Protein AF-A0A1V5G303-F1 (afdb_monomer_lite)

Radius of gyration: 28.29 Å; chains: 1; bounding box: 79×72×80 Å

pLDDT: mean 73.2, std 27.39, range [25.58, 98.69]

Sequence (322 aa):
MADENSRRYANTSRNIGFAMAATAIFTADRFIAPIGHRATKHIGTKTRKHRIGRPTTTQSIAKTLCGTGDEESLCCACPLGGTTECRNQCVVGTAHSFVGWPETPVLVLTPNEIVGHGAALNEADVLGVEVDPSNRVACVTFRVLALSEVGTEPSDTRVQFRFHSVGRVVASLREGHWDDAIVPIVPIALEALLPTAQSFGGLPIYGWEFVDCHERDLSRLSDRLSLDWHPGNDGRSHSISLFQDGGNRILDLYLWFGALETRDPYHRPVPIASFIAAGKRWWDAFCVGDERTKGYGMAPLRSPAVLNQQVRLAMLAADPRR

Foldseek 3Di:
DLVVVVVVCVVVVVVVVVVVVPPPDDDDDDDDDDDDDDDDDDDDDDDDDDDDDDDDDDDDDDDDDPDDDDDPDPDDDDPDDDDDDDDDPPPPPDDPDPPDDPPDPFDDDDPCLQQLVLLWQAQKFFQFWAADPVQRKIKTKIQTQFDDPDDADDPGRIKIKIFGAWFKKWKFKFFAFPPDPDTDTAADDNRCRGVVSCVLVRGGWHGRGFKPPCPVPVVVCVVRTNDIDGPDDPAASMKGWTWGGSRRMIMTMMIGGRGMWMADPVRHTDPSVNSSVGSVVSVVCQLQVNPSNPDPSDHNPDHPVVVVVVVVVVVVVPPPPD

Secondary structure (DSSP, 8-state):
-HHHHHHHHHHHHHHHHHHHHHSS-------------------PPPP-----PPPPP----------------------S---S---S-------------------PPPHHHHHHHHHHHTTEEEEEEEEETTTTEEEEEEE-----SSSSPPS--EEEEEEES--EEEEEEEES-TT-SS--B----GGGHHHHHHTTTSPEE--S--BS-THHHHHHHTT--SEEE-S-S---SEEEEEEEE-SSEEEEEEEEESEEEEE-TTS-EE-HHHHHHHHHHHHHHHHTT-GGGTTSS---SS-HHHHHHHHHHHHHHS-TT-

Structure (mmCIF, N/CA/C/O backbone):
data_AF-A0A1V5G303-F1
#
_entry.id   AF-A0A1V5G303-F1
#
loop_
_atom_site.group_PDB
_atom_site.id
_atom_site.type_symbol
_atom_site.label_atom_id
_atom_site.label_alt_id
_atom_site.label_comp_id
_atom_site.label_asym_id
_atom_site.label_entity_id
_atom_site.label_seq_id
_atom_site.pdbx_PDB_ins_code
_atom_site.Cartn_x
_atom_site.Cartn_y
_atom_site.Cartn_z
_atom_site.occupancy
_atom_site.B_iso_or_equiv
_atom_site.auth_seq_id
_atom_site.auth_comp_id
_atom_site.auth_asym_id
_atom_site.auth_atom_id
_atom_site.pdbx_PDB_model_num
ATOM 1 N N . MET A 1 1 ? 8.228 -17.690 18.321 1.00 39.50 1 MET A N 1
ATOM 2 C CA . MET A 1 1 ? 7.638 -16.649 17.450 1.00 39.50 1 MET A CA 1
ATOM 3 C C . MET A 1 1 ? 7.407 -15.315 18.169 1.00 39.50 1 MET A C 1
ATOM 5 O O . MET A 1 1 ? 7.779 -14.306 17.597 1.00 39.50 1 MET A O 1
ATOM 9 N N . ALA A 1 2 ? 6.898 -15.258 19.412 1.00 33.78 2 ALA A N 1
ATOM 10 C CA . ALA A 1 2 ? 6.684 -13.978 20.124 1.00 33.78 2 ALA A CA 1
ATOM 11 C C . ALA A 1 2 ? 7.969 -13.191 20.509 1.00 33.78 2 ALA A C 1
ATOM 13 O O . ALA A 1 2 ? 7.945 -11.961 20.553 1.00 33.78 2 ALA A O 1
ATOM 14 N N . ASP A 1 3 ? 9.096 -13.873 20.758 1.00 39.22 3 ASP A N 1
ATOM 15 C CA . ASP A 1 3 ? 10.377 -13.228 21.130 1.00 39.22 3 ASP A CA 1
ATOM 16 C C . ASP A 1 3 ? 11.046 -12.502 19.941 1.00 39.22 3 ASP A C 1
ATOM 18 O O . ASP A 1 3 ? 11.699 -11.474 20.107 1.00 39.22 3 ASP A O 1
ATOM 22 N N . GLU A 1 4 ? 10.824 -12.973 18.711 1.00 39.31 4 GLU A N 1
ATOM 23 C CA . GLU A 1 4 ? 11.463 -12.400 17.519 1.00 39.31 4 GLU A CA 1
ATOM 24 C C . GLU A 1 4 ? 10.790 -11.095 17.072 1.00 39.31 4 GLU A C 1
ATOM 26 O O . GLU A 1 4 ? 11.477 -10.100 16.842 1.00 39.31 4 GLU A O 1
ATOM 31 N N . ASN A 1 5 ? 9.452 -11.041 17.092 1.00 39.84 5 ASN A N 1
ATOM 32 C CA . ASN A 1 5 ? 8.714 -9.793 16.870 1.00 39.84 5 ASN A CA 1
ATOM 33 C C . ASN A 1 5 ? 9.038 -8.751 17.953 1.00 39.84 5 ASN A C 1
ATOM 35 O O . ASN A 1 5 ? 9.265 -7.587 17.635 1.00 39.84 5 ASN A O 1
ATOM 39 N N . SER A 1 6 ? 9.169 -9.162 19.220 1.00 36.78 6 SER A N 1
ATOM 40 C CA . SER A 1 6 ? 9.509 -8.245 20.322 1.00 36.78 6 SER A CA 1
ATOM 41 C C . SER A 1 6 ? 10.897 -7.604 20.162 1.00 36.78 6 SER A C 1
ATOM 43 O O . SER A 1 6 ? 11.070 -6.418 20.453 1.00 36.78 6 SER A O 1
ATOM 45 N N . ARG A 1 7 ? 11.889 -8.347 19.646 1.00 41.38 7 ARG A N 1
ATOM 46 C CA . ARG A 1 7 ? 13.219 -7.796 19.321 1.00 41.38 7 ARG A CA 1
ATOM 47 C C . ARG A 1 7 ? 13.194 -6.874 18.100 1.00 41.38 7 ARG A C 1
ATOM 49 O O . ARG A 1 7 ? 13.903 -5.866 18.116 1.00 41.38 7 ARG A O 1
ATOM 56 N N . ARG A 1 8 ? 12.358 -7.162 17.093 1.00 48.31 8 ARG A N 1
ATOM 57 C CA . ARG A 1 8 ? 12.145 -6.279 15.928 1.00 48.31 8 ARG A CA 1
ATOM 58 C C . ARG A 1 8 ? 11.593 -4.910 16.355 1.00 48.31 8 ARG A C 1
ATOM 60 O O . ARG A 1 8 ? 12.155 -3.886 15.972 1.00 48.31 8 ARG A O 1
ATOM 67 N N . TYR A 1 9 ? 10.608 -4.868 17.257 1.00 43.31 9 TYR A N 1
ATOM 68 C CA . TYR A 1 9 ? 10.056 -3.601 17.764 1.00 43.31 9 TYR A CA 1
ATOM 69 C C . TYR A 1 9 ? 11.056 -2.772 18.583 1.00 43.31 9 TYR A C 1
ATOM 71 O O . TYR A 1 9 ? 11.038 -1.541 18.510 1.00 43.31 9 TYR A O 1
ATOM 79 N N . ALA A 1 10 ? 11.962 -3.401 19.338 1.00 35.78 10 ALA A N 1
ATOM 80 C CA . ALA A 1 10 ? 12.912 -2.683 20.192 1.00 35.78 10 ALA A CA 1
ATOM 81 C C . ALA A 1 10 ? 13.943 -1.841 19.406 1.00 35.78 10 ALA A C 1
ATOM 83 O O . ALA A 1 10 ? 14.372 -0.792 19.898 1.00 35.78 10 ALA A O 1
ATOM 84 N N . ASN A 1 11 ? 14.314 -2.258 18.189 1.00 35.28 11 ASN A N 1
ATOM 85 C CA . ASN A 1 11 ? 15.255 -1.516 17.342 1.00 35.28 11 ASN A CA 1
ATOM 86 C C . ASN A 1 11 ? 14.571 -0.420 16.507 1.00 35.28 11 ASN A C 1
ATOM 88 O O . ASN A 1 11 ? 15.112 0.682 16.410 1.00 35.28 11 ASN A O 1
ATOM 92 N N . THR A 1 12 ? 13.356 -0.646 16.000 1.00 37.72 12 THR A N 1
ATOM 93 C CA . THR A 1 12 ? 12.598 0.371 15.241 1.00 37.72 12 THR A CA 1
ATOM 94 C C . THR A 1 12 ? 12.075 1.496 16.148 1.00 37.72 12 THR A C 1
ATOM 96 O O . THR A 1 12 ? 12.143 2.676 15.794 1.00 37.72 12 THR A O 1
ATOM 99 N N . SER A 1 13 ? 11.667 1.174 17.383 1.00 33.31 13 SER A N 1
ATOM 100 C CA . SER A 1 13 ? 11.168 2.156 18.365 1.00 33.31 13 SER A CA 1
ATOM 101 C C . SER A 1 13 ? 12.210 3.204 18.778 1.00 33.31 13 SER A C 1
ATOM 103 O O . SER A 1 13 ? 11.848 4.332 19.118 1.00 33.31 13 SER A O 1
ATOM 105 N N . ARG A 1 14 ? 13.510 2.871 18.728 1.00 33.62 14 ARG A N 1
ATOM 106 C CA . ARG A 1 14 ? 14.592 3.833 19.007 1.00 33.62 14 ARG A CA 1
ATOM 107 C C . ARG A 1 14 ? 14.710 4.918 17.934 1.00 33.62 14 ARG A C 1
ATOM 109 O O . ARG A 1 14 ? 15.068 6.040 18.277 1.00 33.62 14 ARG A O 1
ATOM 116 N N . ASN A 1 15 ? 14.350 4.617 16.686 1.00 34.06 15 ASN A N 1
ATOM 117 C CA . ASN A 1 15 ? 14.357 5.590 15.590 1.00 34.06 15 ASN A CA 1
ATOM 118 C C . ASN A 1 15 ? 13.045 6.402 15.520 1.00 34.06 15 ASN A C 1
ATOM 120 O O . ASN A 1 15 ? 13.073 7.579 15.173 1.00 34.06 15 ASN A O 1
ATOM 124 N N . ILE A 1 16 ? 11.909 5.825 15.936 1.00 40.38 16 ILE A N 1
ATOM 125 C CA . ILE A 1 16 ? 10.593 6.501 15.952 1.00 40.38 16 ILE A CA 1
ATOM 126 C C . ILE A 1 16 ? 10.453 7.489 17.125 1.00 40.38 16 ILE A C 1
ATOM 128 O O . ILE A 1 16 ? 9.815 8.533 16.982 1.00 40.38 16 ILE A O 1
ATOM 132 N N . GLY A 1 17 ? 11.097 7.223 18.268 1.00 31.53 17 GLY A N 1
ATOM 133 C CA . GLY A 1 17 ? 11.079 8.129 19.427 1.00 31.53 17 GLY A CA 1
ATOM 134 C C . GLY A 1 17 ? 11.615 9.542 19.142 1.00 31.53 17 GLY A C 1
ATOM 135 O O . GLY A 1 17 ? 11.262 10.475 19.858 1.00 31.53 17 GLY A O 1
ATOM 136 N N . PHE A 1 18 ? 12.413 9.714 18.083 1.00 32.25 18 PHE A N 1
ATOM 137 C CA . PHE A 1 18 ? 12.906 11.017 17.625 1.00 32.25 18 PHE A CA 1
ATOM 138 C C . PHE A 1 18 ? 11.928 11.744 16.685 1.00 32.25 18 PHE A C 1
ATOM 140 O O . PHE A 1 18 ? 11.880 12.971 16.692 1.00 32.25 18 PHE A O 1
ATOM 147 N N . ALA A 1 19 ? 11.115 11.014 15.914 1.00 31.02 19 ALA A N 1
ATOM 148 C CA . ALA A 1 19 ? 10.178 11.603 14.954 1.00 31.02 19 ALA A CA 1
ATOM 149 C C . ALA A 1 19 ? 8.952 12.232 15.642 1.00 31.02 19 ALA A C 1
ATOM 151 O O . ALA A 1 19 ? 8.532 13.321 15.265 1.00 31.02 19 ALA A O 1
ATOM 152 N N . MET A 1 20 ? 8.440 11.620 16.718 1.00 32.06 20 MET A N 1
ATOM 153 C CA . MET A 1 20 ? 7.297 12.159 17.479 1.00 32.06 20 MET A CA 1
ATOM 154 C C . MET A 1 20 ? 7.610 13.448 18.262 1.00 32.06 20 MET A C 1
ATOM 156 O O . MET A 1 20 ? 6.692 14.178 18.621 1.00 32.06 20 MET A O 1
ATOM 160 N N . ALA A 1 21 ? 8.886 13.756 18.520 1.00 29.91 21 ALA A N 1
ATOM 161 C CA . ALA A 1 21 ? 9.286 14.986 19.210 1.00 29.91 21 ALA A CA 1
ATOM 162 C C . ALA A 1 21 ? 9.575 16.162 18.256 1.00 29.91 21 ALA A C 1
ATOM 164 O O . ALA A 1 21 ? 9.617 17.303 18.705 1.00 29.91 21 ALA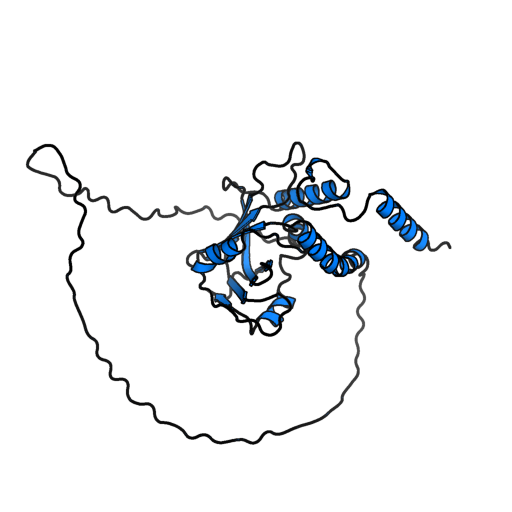 A O 1
ATOM 165 N N . ALA A 1 22 ? 9.763 15.908 16.956 1.00 28.09 22 ALA A N 1
ATOM 166 C CA . ALA A 1 22 ? 10.205 16.921 15.993 1.00 28.09 22 ALA A CA 1
ATOM 167 C C . ALA A 1 22 ? 9.064 17.576 15.186 1.00 28.09 22 ALA A C 1
ATOM 169 O O . ALA A 1 22 ? 9.298 18.561 14.492 1.00 28.09 22 ALA A O 1
ATOM 170 N N . THR A 1 23 ? 7.825 17.079 15.275 1.00 29.22 23 THR A N 1
ATOM 171 C CA . THR A 1 23 ? 6.673 17.632 14.524 1.00 29.22 23 THR A CA 1
ATOM 172 C C . THR A 1 23 ? 5.992 18.820 15.223 1.00 29.22 23 THR A C 1
ATOM 174 O O . THR A 1 23 ? 5.058 19.410 14.685 1.00 29.22 23 THR A O 1
ATOM 177 N N . ALA A 1 24 ? 6.475 19.237 16.394 1.00 29.17 24 ALA A N 1
ATOM 178 C CA . ALA A 1 24 ? 6.117 20.512 17.003 1.00 29.17 24 ALA A CA 1
ATOM 179 C C . ALA A 1 24 ? 7.354 21.419 16.982 1.00 29.17 24 ALA A C 1
ATOM 181 O O . ALA A 1 24 ? 8.363 21.066 17.577 1.00 29.17 24 ALA A O 1
ATOM 182 N N . ILE A 1 25 ? 7.235 22.594 16.352 1.00 34.81 25 ILE A N 1
ATOM 183 C CA . ILE A 1 25 ? 8.253 23.651 16.156 1.00 34.81 25 ILE A CA 1
ATOM 184 C C . ILE A 1 25 ? 8.958 23.585 14.787 1.00 34.81 25 ILE A C 1
ATOM 186 O O . ILE A 1 25 ? 10.059 23.070 14.659 1.00 34.81 25 ILE A O 1
ATOM 190 N N . PHE A 1 26 ? 8.358 24.230 13.780 1.00 25.58 26 PHE A N 1
ATOM 191 C CA . PHE A 1 26 ? 9.098 25.002 12.773 1.00 25.58 26 PHE A CA 1
ATOM 192 C C . PHE A 1 26 ? 8.223 26.171 12.293 1.00 25.58 26 PHE A C 1
ATOM 194 O O . PHE A 1 26 ? 7.416 26.047 11.375 1.00 25.58 26 PHE A O 1
ATOM 201 N N . THR A 1 27 ? 8.367 27.321 12.951 1.00 29.09 27 THR A N 1
ATOM 202 C CA . THR A 1 27 ? 8.040 28.630 12.370 1.00 29.09 27 THR A CA 1
ATOM 203 C C . THR A 1 27 ? 9.261 29.160 11.627 1.00 29.09 27 THR A C 1
ATOM 205 O O . THR A 1 27 ? 10.397 28.940 12.041 1.00 29.09 27 THR A O 1
ATOM 208 N N . ALA A 1 28 ? 8.989 29.820 10.506 1.00 30.64 28 ALA A N 1
ATOM 209 C CA . ALA A 1 28 ? 9.933 30.372 9.548 1.00 30.64 28 ALA A CA 1
ATOM 210 C C . ALA A 1 28 ? 11.073 31.199 10.169 1.00 30.64 28 ALA A C 1
ATOM 212 O O . ALA A 1 28 ? 10.824 32.024 11.038 1.00 30.64 28 ALA A O 1
ATOM 213 N N . ASP A 1 29 ? 12.286 31.056 9.625 1.00 27.59 29 ASP A N 1
ATOM 214 C CA . ASP A 1 29 ? 12.936 32.196 8.974 1.00 27.59 29 ASP A CA 1
ATOM 215 C C . ASP A 1 29 ? 14.095 31.785 8.056 1.00 27.59 29 ASP A C 1
ATOM 217 O O . ASP A 1 29 ? 14.882 30.880 8.336 1.00 27.59 29 ASP A O 1
ATOM 221 N N . ARG A 1 30 ? 14.164 32.472 6.913 1.00 30.67 30 ARG A N 1
ATOM 222 C CA . ARG A 1 30 ? 15.246 32.400 5.926 1.00 30.67 30 ARG A CA 1
ATOM 223 C C . ARG A 1 30 ? 16.388 33.311 6.368 1.00 30.67 30 ARG A C 1
ATOM 225 O O . ARG A 1 30 ? 16.145 34.485 6.612 1.00 30.67 30 ARG A O 1
ATOM 232 N N . PHE A 1 31 ? 17.631 32.841 6.275 1.00 25.89 31 PHE A N 1
ATOM 233 C CA . PHE A 1 31 ? 18.774 33.722 6.023 1.00 25.89 31 PHE A CA 1
ATOM 234 C C . PHE A 1 31 ? 19.772 33.085 5.049 1.00 25.89 31 PHE A C 1
ATOM 236 O O . PHE A 1 31 ? 20.049 31.888 5.084 1.00 25.89 31 PHE A O 1
ATOM 243 N N . ILE A 1 32 ? 20.245 33.931 4.137 1.00 30.00 32 ILE A N 1
ATOM 244 C CA . ILE A 1 32 ? 21.182 33.683 3.036 1.00 30.00 32 ILE A CA 1
ATOM 245 C C . ILE A 1 32 ? 22.628 33.886 3.532 1.00 30.00 32 ILE A C 1
ATOM 247 O O . ILE A 1 32 ? 22.846 34.660 4.462 1.00 30.00 32 ILE A O 1
ATOM 251 N N . ALA A 1 33 ? 23.574 33.291 2.787 1.00 27.86 33 ALA A N 1
ATOM 252 C CA . ALA A 1 33 ? 24.950 33.739 2.479 1.00 27.86 33 ALA A CA 1
ATOM 253 C C . ALA A 1 33 ? 26.150 32.901 3.016 1.00 27.86 33 ALA A C 1
ATOM 255 O O . ALA A 1 33 ? 26.022 32.195 4.011 1.00 27.86 33 ALA A O 1
ATOM 256 N N . PRO A 1 34 ? 27.303 32.908 2.293 1.00 39.31 34 PRO A N 1
ATOM 257 C CA . PRO A 1 34 ? 28.002 31.680 1.877 1.00 39.31 34 PRO A CA 1
ATOM 258 C C . PRO A 1 34 ? 29.517 31.662 2.165 1.00 39.31 34 PRO A C 1
ATOM 260 O O . PRO A 1 34 ? 30.168 32.697 2.120 1.00 39.31 34 PRO A O 1
ATOM 263 N N . ILE A 1 35 ? 30.128 30.485 2.340 1.00 28.69 35 ILE A N 1
ATOM 264 C CA . ILE A 1 35 ? 31.596 30.269 2.323 1.00 28.69 35 ILE A CA 1
ATOM 265 C C . ILE A 1 35 ? 31.816 28.785 1.950 1.00 28.69 35 ILE A C 1
ATOM 267 O O . ILE A 1 35 ? 31.076 27.944 2.437 1.00 28.69 35 ILE A O 1
ATOM 271 N N . GLY A 1 36 ? 32.754 28.313 1.128 1.00 26.44 36 GLY A N 1
ATOM 272 C CA . GLY A 1 36 ? 33.896 28.882 0.421 1.00 26.44 36 GLY A CA 1
ATOM 273 C C . GLY A 1 36 ? 34.731 27.724 -0.169 1.00 26.44 36 GLY A C 1
ATOM 274 O O . GLY A 1 36 ? 34.628 26.576 0.257 1.00 26.44 36 GLY A O 1
ATOM 275 N N . HIS A 1 37 ? 35.533 28.036 -1.184 1.00 28.30 37 HIS A N 1
ATOM 276 C CA . HIS A 1 37 ? 36.401 27.138 -1.955 1.00 28.30 37 HIS A CA 1
ATOM 277 C C . HIS A 1 37 ? 37.423 26.292 -1.161 1.00 28.30 37 HIS A C 1
ATOM 279 O O . HIS A 1 37 ? 38.087 26.806 -0.264 1.00 28.30 37 HIS A O 1
ATOM 285 N N . ARG A 1 38 ? 37.685 25.064 -1.654 1.00 28.78 38 ARG A N 1
ATOM 286 C CA . ARG A 1 38 ? 39.007 24.386 -1.821 1.00 28.78 38 ARG A CA 1
ATOM 287 C C . ARG A 1 38 ? 38.771 23.067 -2.596 1.00 28.78 38 ARG A C 1
ATOM 289 O O . ARG A 1 38 ? 37.968 22.262 -2.156 1.00 28.78 38 ARG A O 1
ATOM 296 N N . ALA A 1 39 ? 39.227 22.857 -3.841 1.00 29.73 39 ALA A N 1
ATOM 297 C CA . ALA A 1 39 ? 40.597 22.533 -4.295 1.00 29.73 39 ALA A CA 1
ATOM 298 C C . ALA A 1 39 ? 41.209 21.386 -3.450 1.00 29.73 39 ALA A C 1
ATOM 300 O O . ALA A 1 39 ? 41.341 21.546 -2.248 1.00 29.73 39 ALA A O 1
ATOM 301 N N . THR A 1 40 ? 41.620 20.202 -3.919 1.00 29.59 40 THR A N 1
ATOM 302 C CA . THR A 1 40 ? 42.217 19.714 -5.176 1.00 29.59 40 THR A CA 1
ATOM 303 C C . THR A 1 40 ? 42.264 18.171 -5.117 1.00 29.59 40 THR A C 1
ATOM 305 O O . THR A 1 40 ? 42.394 17.628 -4.025 1.00 29.59 40 THR A O 1
ATOM 308 N N . LYS A 1 41 ? 42.254 17.468 -6.260 1.00 32.94 41 LYS A N 1
ATOM 309 C CA . LYS A 1 41 ? 43.369 16.621 -6.757 1.00 32.94 41 LYS A CA 1
ATOM 310 C C . LYS A 1 41 ? 42.905 15.664 -7.858 1.00 32.94 41 LYS A C 1
ATOM 312 O O . LYS A 1 41 ? 42.126 14.745 -7.641 1.00 32.94 41 LYS A O 1
ATOM 317 N N . HIS A 1 42 ? 43.485 15.882 -9.033 1.00 31.94 42 HIS A N 1
ATOM 318 C CA . HIS A 1 42 ? 43.535 14.949 -10.146 1.00 31.94 42 HIS A CA 1
ATOM 319 C C . HIS A 1 42 ? 44.354 13.704 -9.790 1.00 31.94 42 HIS A C 1
ATOM 321 O O . HIS A 1 42 ? 45.498 13.823 -9.353 1.00 31.94 42 HIS A O 1
ATOM 327 N N . ILE A 1 43 ? 43.815 12.526 -10.100 1.00 36.38 43 ILE A N 1
ATOM 328 C CA . ILE A 1 43 ? 44.605 11.329 -10.397 1.00 36.38 43 ILE A CA 1
ATOM 329 C C . ILE A 1 43 ? 44.106 10.811 -11.745 1.00 36.38 43 ILE A C 1
ATOM 331 O O . ILE A 1 43 ? 42.978 10.344 -11.871 1.00 36.38 43 ILE A O 1
ATOM 335 N N . GLY A 1 44 ? 44.944 10.976 -12.769 1.00 30.39 44 GLY A N 1
ATOM 336 C CA . GLY A 1 44 ? 44.702 10.470 -14.114 1.00 30.39 44 GLY A CA 1
ATOM 337 C C . GLY A 1 44 ? 45.000 8.977 -14.192 1.00 30.39 44 GLY A C 1
ATOM 338 O O . GLY A 1 44 ? 46.098 8.536 -13.850 1.00 30.39 44 GLY A O 1
ATOM 339 N N . THR A 1 45 ? 44.034 8.201 -14.672 1.00 35.78 45 THR A N 1
ATOM 340 C CA . THR A 1 45 ? 44.211 6.792 -15.017 1.00 35.78 45 THR A CA 1
ATOM 341 C C . THR A 1 45 ? 44.437 6.638 -16.518 1.00 35.78 45 THR A C 1
ATOM 343 O O . THR A 1 45 ? 43.797 7.263 -17.362 1.00 35.78 45 THR A O 1
ATOM 346 N N . LYS A 1 46 ? 45.446 5.823 -16.831 1.00 34.91 46 LYS A N 1
ATOM 347 C CA . LYS A 1 46 ? 45.974 5.553 -18.167 1.00 34.91 46 LYS A CA 1
ATOM 348 C C . LYS A 1 46 ? 44.952 4.822 -19.039 1.00 34.91 46 LYS A C 1
ATOM 350 O O . LYS A 1 46 ? 44.397 3.798 -18.652 1.00 34.91 46 LYS A O 1
ATOM 355 N N . THR A 1 47 ? 44.809 5.313 -20.261 1.00 35.06 47 THR A N 1
ATOM 356 C CA . THR A 1 47 ? 44.103 4.690 -21.378 1.00 35.06 47 THR A CA 1
ATOM 357 C C . THR A 1 47 ? 44.821 3.418 -21.842 1.00 35.06 47 THR A C 1
ATOM 359 O O . THR A 1 47 ? 45.983 3.454 -22.248 1.00 35.06 47 THR A O 1
ATOM 362 N N . ARG A 1 48 ? 44.117 2.279 -21.840 1.00 35.62 48 ARG A N 1
ATOM 363 C CA . ARG A 1 48 ? 44.535 1.061 -22.550 1.00 35.62 48 ARG A CA 1
ATOM 364 C C . ARG A 1 48 ? 43.584 0.831 -23.722 1.00 35.62 48 ARG A C 1
ATOM 366 O O . ARG A 1 48 ? 42.420 0.496 -23.541 1.00 35.62 48 ARG A O 1
ATOM 373 N N . LYS A 1 49 ? 44.106 1.057 -24.929 1.00 40.75 49 LYS A N 1
ATOM 374 C CA . LYS A 1 49 ? 43.472 0.726 -26.208 1.00 40.75 49 LYS A CA 1
ATOM 375 C C . LYS A 1 49 ? 43.293 -0.792 -26.296 1.00 40.75 49 LYS A C 1
ATOM 377 O O . LYS A 1 49 ? 44.293 -1.502 -26.389 1.00 40.75 49 LYS A O 1
ATOM 382 N N . HIS A 1 50 ? 42.052 -1.273 -26.320 1.00 34.53 50 HIS A N 1
ATOM 383 C CA . HIS A 1 50 ? 41.737 -2.601 -26.840 1.00 34.53 50 HIS A CA 1
ATOM 384 C C . HIS A 1 50 ? 41.048 -2.502 -28.199 1.00 34.53 50 HIS A C 1
ATOM 386 O O . HIS A 1 50 ? 40.348 -1.551 -28.532 1.00 34.53 50 HIS A O 1
ATOM 392 N N . ARG A 1 51 ? 41.420 -3.484 -29.007 1.00 35.66 51 ARG A N 1
ATOM 393 C CA . ARG A 1 51 ? 41.360 -3.578 -30.456 1.00 35.66 51 ARG A CA 1
ATOM 394 C C . ARG A 1 51 ? 39.948 -3.952 -30.903 1.00 35.66 51 ARG A C 1
ATOM 396 O O . ARG A 1 51 ? 39.327 -4.831 -30.320 1.00 35.66 51 ARG A O 1
ATOM 403 N N . ILE A 1 52 ? 39.506 -3.294 -31.967 1.00 36.97 52 ILE A N 1
ATOM 404 C CA . ILE A 1 52 ? 38.252 -3.517 -32.686 1.00 36.97 52 ILE A CA 1
ATOM 405 C C . ILE A 1 52 ? 38.236 -4.950 -33.245 1.00 36.97 52 ILE A C 1
ATOM 407 O O . ILE A 1 52 ? 39.062 -5.294 -34.092 1.00 36.97 52 ILE A O 1
ATOM 411 N N . GLY A 1 53 ? 37.308 -5.777 -32.759 1.00 37.53 53 GLY A N 1
ATOM 412 C CA . GLY A 1 53 ? 36.903 -7.034 -33.387 1.00 37.53 53 GLY A CA 1
ATOM 413 C C . GLY A 1 53 ? 35.757 -6.774 -34.366 1.00 37.53 53 GLY A C 1
ATOM 414 O O . GLY A 1 53 ? 34.810 -6.066 -34.037 1.00 37.53 53 GLY A O 1
ATOM 415 N N . ARG A 1 54 ? 35.880 -7.299 -35.588 1.00 39.69 54 ARG A N 1
ATOM 416 C CA . ARG A 1 54 ? 34.867 -7.224 -36.653 1.00 39.69 54 ARG A CA 1
ATOM 417 C C . ARG A 1 54 ? 33.597 -8.005 -36.267 1.00 39.69 54 ARG A C 1
ATOM 419 O O . ARG A 1 54 ? 33.737 -9.066 -35.664 1.00 39.69 54 ARG A O 1
ATOM 426 N N . PRO A 1 55 ? 32.397 -7.556 -36.675 1.00 40.97 55 PRO A N 1
ATOM 427 C CA . PRO A 1 55 ? 31.181 -8.349 -36.555 1.00 40.97 55 PRO A CA 1
ATOM 428 C C . PRO A 1 55 ? 31.126 -9.422 -37.649 1.00 40.97 55 PRO A C 1
ATOM 430 O O . PRO A 1 55 ? 31.354 -9.145 -38.829 1.00 40.97 55 PRO A O 1
ATOM 433 N N . THR A 1 56 ? 30.823 -10.651 -37.245 1.00 41.59 56 THR A N 1
ATOM 434 C CA . THR A 1 56 ? 30.475 -11.757 -38.137 1.00 41.59 56 THR A CA 1
ATOM 435 C C . THR A 1 56 ? 29.028 -11.589 -38.593 1.00 41.59 56 THR A C 1
ATOM 437 O O . THR A 1 56 ? 28.132 -11.337 -37.794 1.00 41.59 56 THR A O 1
ATOM 440 N N . THR A 1 57 ? 28.827 -11.714 -39.898 1.00 37.38 57 THR A N 1
ATOM 441 C CA . THR A 1 57 ? 27.566 -11.625 -40.633 1.00 37.38 57 THR A CA 1
ATOM 442 C C . THR A 1 57 ? 26.491 -12.576 -40.094 1.00 37.38 57 THR A C 1
ATOM 444 O O . THR A 1 57 ? 26.649 -13.793 -40.159 1.00 37.38 57 THR A O 1
ATOM 447 N N . THR A 1 58 ? 25.363 -12.026 -39.640 1.00 32.53 58 THR A N 1
ATOM 448 C CA . THR A 1 58 ? 24.117 -12.766 -39.389 1.00 32.53 58 THR A CA 1
ATOM 449 C C . THR A 1 58 ? 23.412 -13.010 -40.723 1.00 32.53 58 THR A C 1
ATOM 451 O O . THR A 1 58 ? 22.878 -12.077 -41.321 1.00 32.53 58 THR A O 1
ATOM 454 N N . GLN A 1 59 ? 23.406 -14.252 -41.214 1.00 35.72 59 GLN A N 1
ATOM 455 C CA . GLN A 1 59 ? 22.480 -14.661 -42.271 1.00 35.72 59 GLN A CA 1
ATOM 456 C C . GLN A 1 59 ? 21.128 -15.018 -41.651 1.00 35.72 59 GLN A C 1
ATOM 458 O O . GLN A 1 59 ? 20.992 -15.969 -40.887 1.00 35.72 59 GLN A O 1
ATOM 463 N N . SER A 1 60 ? 20.139 -14.207 -42.014 1.00 34.12 60 SER A N 1
ATOM 464 C CA . SER A 1 60 ? 18.712 -14.486 -41.920 1.00 34.12 60 SER A CA 1
ATOM 465 C C . SER A 1 60 ? 18.374 -15.729 -42.747 1.00 34.12 60 SER A C 1
ATOM 467 O O . SER A 1 60 ? 18.600 -15.751 -43.957 1.00 34.12 60 SER A O 1
ATOM 469 N N . ILE A 1 61 ? 17.812 -16.751 -42.101 1.00 35.97 61 ILE A N 1
ATOM 470 C CA . ILE A 1 61 ? 16.997 -17.765 -42.770 1.00 35.97 61 ILE A CA 1
ATOM 471 C C . ILE A 1 61 ? 15.601 -17.647 -42.172 1.00 35.97 61 ILE A C 1
ATOM 473 O O . ILE A 1 61 ? 15.314 -18.161 -41.092 1.00 35.97 61 ILE A O 1
ATOM 477 N N . ALA A 1 62 ? 14.736 -16.943 -42.898 1.00 35.97 62 ALA A N 1
ATOM 478 C CA . ALA A 1 62 ? 13.299 -17.051 -42.748 1.00 35.97 62 ALA A CA 1
ATOM 479 C C . ALA A 1 62 ? 12.892 -18.485 -43.117 1.00 35.97 62 ALA A C 1
ATOM 481 O O . ALA A 1 62 ? 12.972 -18.886 -44.279 1.00 35.97 62 ALA A O 1
ATOM 482 N N . LYS A 1 63 ? 12.482 -19.271 -42.120 1.00 34.31 63 LYS A N 1
ATOM 483 C CA . LYS A 1 63 ? 11.780 -20.536 -42.331 1.00 34.31 63 LYS A CA 1
ATOM 484 C C . LYS A 1 63 ? 10.310 -20.323 -42.006 1.00 34.31 63 LYS A C 1
ATOM 486 O O . LYS A 1 63 ? 9.887 -20.390 -40.859 1.00 34.31 63 LYS A O 1
ATOM 491 N N . THR A 1 64 ? 9.553 -20.058 -43.063 1.00 36.62 64 THR A N 1
ATOM 492 C CA . THR A 1 64 ? 8.114 -20.279 -43.131 1.00 36.62 64 THR A CA 1
ATOM 493 C C . THR A 1 64 ? 7.849 -21.757 -42.860 1.00 36.62 64 THR A C 1
ATOM 495 O O . THR A 1 64 ? 8.260 -22.612 -43.643 1.00 36.62 64 THR A O 1
ATOM 498 N N . LEU A 1 65 ? 7.171 -22.060 -41.758 1.00 34.16 65 LEU A N 1
ATOM 499 C CA . LEU A 1 65 ? 6.554 -23.359 -41.517 1.00 34.16 65 LEU A CA 1
ATOM 500 C C . LEU A 1 65 ? 5.075 -23.112 -41.229 1.00 34.16 65 LEU A C 1
ATOM 502 O O . LEU A 1 65 ? 4.687 -22.759 -40.121 1.00 34.16 65 LEU A O 1
ATOM 506 N N . CYS A 1 66 ? 4.265 -23.274 -42.274 1.00 34.31 66 CYS A N 1
ATOM 507 C CA . CYS A 1 66 ? 2.863 -23.632 -42.125 1.00 34.31 66 CYS A CA 1
ATOM 508 C C . CYS A 1 66 ? 2.831 -25.072 -41.606 1.00 34.31 66 CYS A C 1
ATOM 510 O O . CYS A 1 66 ? 3.102 -26.006 -42.358 1.00 34.31 66 CYS A O 1
ATOM 512 N N . GLY A 1 67 ? 2.572 -25.227 -40.312 1.00 30.08 67 GLY A N 1
ATOM 513 C CA . GLY A 1 67 ? 2.240 -26.500 -39.690 1.00 30.08 67 GLY A CA 1
ATOM 514 C C . GLY A 1 67 ? 0.747 -26.524 -39.412 1.00 30.08 67 GLY A C 1
ATOM 515 O O . GLY A 1 67 ? 0.290 -25.929 -38.444 1.00 30.08 67 GLY A O 1
ATOM 516 N N . THR A 1 68 ? -0.002 -27.174 -40.294 1.00 42.94 68 THR A N 1
ATOM 517 C CA . THR A 1 68 ? -1.335 -27.707 -40.012 1.00 42.94 68 THR A CA 1
ATOM 518 C C . THR A 1 68 ? -1.172 -28.876 -39.045 1.00 42.94 68 THR A C 1
ATOM 520 O O . THR A 1 68 ? -0.457 -29.824 -39.372 1.00 42.94 68 THR A O 1
ATOM 523 N N . GLY A 1 69 ? -1.791 -28.801 -37.871 1.00 34.75 69 GLY A N 1
ATOM 524 C CA . GLY A 1 69 ? -1.720 -29.855 -36.864 1.00 34.75 69 GLY A CA 1
ATOM 525 C C . GLY A 1 69 ? -2.765 -29.654 -35.776 1.00 34.75 69 GLY A C 1
ATOM 526 O O . GLY A 1 69 ? -2.473 -29.061 -34.747 1.00 34.75 69 GLY A O 1
ATOM 527 N N . ASP A 1 70 ? -3.977 -30.102 -36.091 1.00 36.12 70 ASP A N 1
ATOM 528 C CA . ASP A 1 70 ? -4.883 -30.870 -35.235 1.00 36.12 70 ASP A CA 1
ATOM 529 C C . ASP A 1 70 ? -5.083 -30.386 -33.788 1.00 36.12 70 ASP A C 1
ATOM 531 O O . ASP A 1 70 ? -4.468 -30.870 -32.839 1.00 36.12 70 ASP A O 1
ATOM 535 N N . GLU A 1 71 ? -6.048 -29.478 -33.620 1.00 37.97 71 GLU A N 1
ATOM 536 C CA . GLU A 1 71 ? -6.766 -29.313 -32.357 1.00 37.97 71 GLU A CA 1
ATOM 537 C C . GLU A 1 71 ? -7.724 -30.502 -32.162 1.00 37.97 71 GLU A C 1
ATOM 539 O O . GLU A 1 71 ? -8.729 -30.638 -32.867 1.00 37.97 71 GLU A O 1
ATOM 544 N N . GLU A 1 72 ? -7.436 -31.359 -31.179 1.00 40.12 72 GLU A N 1
ATOM 545 C CA . GLU A 1 72 ? -8.410 -32.297 -30.615 1.00 40.12 72 GLU A CA 1
ATOM 546 C C . GLU A 1 72 ? -9.520 -31.509 -29.903 1.00 40.12 72 GLU A C 1
ATOM 548 O O . GLU A 1 72 ? -9.450 -31.162 -28.723 1.00 40.12 72 GLU A O 1
ATOM 553 N N . SER A 1 73 ? -10.571 -31.208 -30.662 1.00 40.78 73 SER A N 1
ATOM 554 C CA . SER A 1 73 ? -11.842 -30.708 -30.157 1.00 40.78 73 SER A CA 1
ATOM 555 C C . SER A 1 73 ? -12.581 -31.822 -29.406 1.00 40.78 73 SER A C 1
ATOM 557 O O . SER A 1 73 ? -12.971 -32.841 -29.981 1.00 40.78 73 SER A O 1
ATOM 559 N N . LEU A 1 74 ? -12.806 -31.607 -28.107 1.00 41.59 74 LEU A N 1
ATOM 560 C CA . LEU A 1 74 ? -13.802 -32.317 -27.306 1.00 41.59 74 LEU A CA 1
ATOM 561 C C . LEU A 1 74 ? -15.201 -32.063 -27.892 1.00 41.59 74 LEU A C 1
ATOM 563 O O . LEU A 1 74 ? -15.873 -31.088 -27.560 1.00 41.59 74 LEU A O 1
ATOM 567 N N . CYS A 1 75 ? -15.651 -32.961 -28.767 1.00 35.72 75 CYS A N 1
ATOM 568 C CA . CYS A 1 75 ? -17.031 -32.998 -29.234 1.00 35.72 75 CYS A CA 1
ATOM 569 C C . CYS A 1 75 ? -17.962 -33.446 -28.100 1.00 35.72 75 CYS A C 1
ATOM 571 O O . CYS A 1 75 ? -17.940 -34.599 -27.666 1.00 35.72 75 CYS A O 1
ATOM 573 N N . CYS A 1 76 ? -18.827 -32.533 -27.659 1.00 38.12 76 CYS A N 1
ATOM 574 C CA . CYS A 1 76 ? -20.005 -32.843 -26.860 1.00 38.12 76 CYS A CA 1
ATOM 575 C C . CYS A 1 76 ? -20.871 -33.885 -27.583 1.00 38.12 76 CYS A C 1
ATOM 577 O O . CYS A 1 76 ? -21.333 -33.663 -28.704 1.00 38.12 76 CYS A O 1
ATOM 579 N N . ALA A 1 77 ? -21.122 -35.014 -26.924 1.00 40.28 77 ALA A N 1
ATOM 580 C CA . ALA A 1 77 ? -22.108 -35.987 -27.362 1.00 40.28 77 ALA A CA 1
ATOM 581 C C . ALA A 1 77 ? -23.507 -35.343 -27.363 1.00 40.28 77 ALA A C 1
ATOM 583 O O . ALA A 1 77 ? -24.031 -34.986 -26.311 1.00 40.28 77 ALA A O 1
ATOM 584 N N . CYS A 1 78 ? -24.116 -35.207 -28.542 1.00 39.81 78 CYS A N 1
ATOM 585 C CA . CYS A 1 78 ? -25.547 -34.945 -28.675 1.00 39.81 78 CYS A CA 1
ATOM 586 C C . CYS A 1 78 ? -26.289 -36.287 -28.636 1.00 39.81 78 CYS A C 1
ATOM 588 O O . CYS A 1 78 ? -26.107 -37.093 -29.554 1.00 39.81 78 CYS A O 1
ATOM 590 N N . PRO A 1 79 ? -27.123 -36.572 -27.624 1.00 46.31 79 PRO A N 1
ATOM 591 C CA . PRO A 1 79 ? -28.081 -37.650 -27.739 1.00 46.31 79 PRO A CA 1
ATOM 592 C C . PRO A 1 79 ? -29.280 -37.141 -28.547 1.00 46.31 79 PRO A C 1
ATOM 594 O O . PRO A 1 79 ? -29.714 -36.006 -28.373 1.00 46.31 79 PRO A O 1
ATOM 597 N N . LEU A 1 80 ? -29.856 -38.046 -29.337 1.00 43.75 80 LEU A N 1
ATOM 598 C CA . LEU A 1 80 ? -31.123 -37.947 -30.075 1.00 43.75 80 LEU A CA 1
ATOM 599 C C . LEU A 1 80 ? -30.983 -37.582 -31.559 1.00 43.75 80 LEU A C 1
ATOM 601 O O . LEU A 1 80 ? -30.620 -36.480 -31.957 1.00 43.75 80 LEU A O 1
ATOM 605 N N . GLY A 1 81 ? -31.298 -38.591 -32.376 1.00 49.44 81 GLY A N 1
ATOM 606 C CA . GLY A 1 81 ? -31.330 -38.523 -33.823 1.00 49.44 81 GLY A CA 1
ATOM 607 C C . GLY A 1 81 ? -32.398 -37.561 -34.328 1.00 49.44 81 GLY A C 1
ATOM 608 O O . GLY A 1 81 ? -33.570 -37.651 -33.974 1.00 49.44 81 GLY A O 1
ATOM 609 N N . GLY A 1 82 ? -31.961 -36.677 -35.210 1.00 42.47 82 GLY A N 1
ATOM 610 C CA . GLY A 1 82 ? -32.793 -35.805 -36.016 1.00 42.47 82 GLY A CA 1
ATOM 611 C C . GLY A 1 82 ? -31.904 -35.231 -37.104 1.00 42.47 82 GLY A C 1
ATOM 612 O O . GLY A 1 82 ? -30.979 -34.473 -36.828 1.00 42.47 82 GLY A O 1
ATOM 613 N N . THR A 1 83 ? -32.104 -35.677 -38.337 1.00 54.72 83 THR A N 1
ATOM 614 C CA . THR A 1 83 ? -31.396 -35.140 -39.494 1.00 54.72 83 THR A CA 1
ATOM 615 C C . THR A 1 83 ? -31.903 -33.735 -39.802 1.00 54.72 83 THR A C 1
ATOM 617 O O . THR A 1 83 ? -33.113 -33.513 -39.822 1.00 54.72 83 THR A O 1
ATOM 620 N N . THR A 1 84 ? -30.961 -32.874 -40.196 1.00 51.00 84 THR A N 1
ATOM 621 C CA . THR A 1 84 ? -31.101 -31.532 -40.802 1.00 51.00 84 THR A CA 1
ATOM 622 C C . THR A 1 84 ? -31.190 -30.345 -39.826 1.00 51.00 84 THR A C 1
ATOM 624 O O . THR A 1 84 ? -32.076 -30.278 -38.990 1.00 51.00 84 THR A O 1
ATOM 627 N N . GLU A 1 85 ? -30.253 -29.401 -40.010 1.00 51.03 85 GLU A N 1
ATOM 628 C CA . GLU A 1 85 ? -30.136 -28.061 -39.389 1.00 51.03 85 GLU A CA 1
ATOM 629 C C . GLU A 1 85 ? -29.577 -27.935 -37.955 1.00 51.03 85 GLU A C 1
ATOM 631 O O . GLU A 1 85 ? -30.221 -27.425 -37.050 1.00 51.03 85 GLU A O 1
ATOM 636 N N . CYS A 1 86 ? -28.282 -28.236 -37.792 1.00 40.84 86 CYS A N 1
ATOM 637 C CA . CYS A 1 86 ? -27.433 -27.621 -36.758 1.00 40.84 86 CYS A CA 1
ATOM 638 C C . CYS A 1 86 ? -26.208 -26.966 -37.416 1.00 40.84 86 CYS A C 1
ATOM 640 O O . CYS A 1 86 ? -25.089 -27.472 -37.352 1.00 40.84 86 CYS A O 1
ATOM 642 N N . ARG A 1 87 ? -26.410 -25.839 -38.103 1.00 45.41 87 ARG A N 1
ATOM 643 C CA . ARG A 1 87 ? -25.329 -24.907 -38.455 1.00 45.41 87 ARG A CA 1
ATOM 644 C C . ARG A 1 87 ? -25.677 -23.561 -37.830 1.00 45.41 87 ARG A C 1
ATOM 646 O O . ARG A 1 87 ? -26.723 -23.013 -38.151 1.00 45.41 87 ARG A O 1
ATOM 653 N N . ASN A 1 88 ? -24.778 -23.064 -36.975 1.00 45.62 88 ASN A N 1
ATOM 654 C CA . ASN A 1 88 ? -24.731 -21.717 -36.370 1.00 45.62 88 ASN A CA 1
ATOM 655 C C . ASN A 1 88 ? -25.094 -21.578 -34.880 1.00 45.62 88 ASN A C 1
ATOM 657 O O . ASN A 1 88 ? -25.679 -20.572 -34.493 1.00 45.62 88 ASN A O 1
ATOM 661 N N . GLN A 1 89 ? -24.655 -22.500 -34.018 1.00 41.25 89 GLN A N 1
ATOM 662 C CA . GLN A 1 89 ? -24.485 -22.198 -32.585 1.00 41.25 89 GLN A CA 1
ATOM 663 C C . GLN A 1 89 ? -23.160 -22.758 -32.044 1.00 41.25 89 GLN A C 1
ATOM 665 O O . GLN A 1 89 ? -23.128 -23.562 -31.122 1.00 41.25 89 GLN A O 1
ATOM 670 N N . CYS A 1 90 ? -22.039 -22.308 -32.613 1.00 34.19 90 CYS A N 1
ATOM 671 C CA . CYS A 1 90 ? -20.784 -22.250 -31.863 1.00 34.19 90 CYS A CA 1
ATOM 672 C C . CYS A 1 90 ? -20.742 -20.884 -31.179 1.00 34.19 90 CYS A C 1
ATOM 674 O O . CYS A 1 90 ? -20.339 -19.891 -31.783 1.00 34.19 90 CYS A O 1
ATOM 676 N N . VAL A 1 91 ? -21.204 -20.825 -29.931 1.00 42.09 91 VAL A N 1
ATOM 677 C CA . VAL A 1 91 ? -20.945 -19.678 -29.059 1.00 42.09 91 VAL A CA 1
ATOM 678 C C . VAL A 1 91 ? -19.476 -19.770 -28.663 1.00 42.09 91 VAL A C 1
ATOM 680 O O . VAL A 1 91 ? -19.109 -20.468 -27.723 1.00 42.09 91 VAL A O 1
ATOM 683 N N . VAL A 1 92 ? -18.618 -19.114 -29.442 1.00 41.47 92 VAL A N 1
ATOM 684 C CA . VAL A 1 92 ? -17.259 -18.786 -29.014 1.00 41.47 92 VAL A CA 1
ATOM 685 C C . VAL A 1 92 ? -17.420 -17.965 -27.740 1.00 41.47 92 VAL A C 1
ATOM 687 O O . VAL A 1 92 ? -18.084 -16.929 -27.767 1.00 41.47 92 VAL A O 1
ATOM 690 N N . GLY A 1 93 ? -16.892 -18.465 -26.622 1.00 34.69 93 GLY A N 1
ATOM 691 C CA . GLY A 1 93 ? -16.933 -17.780 -25.336 1.00 34.69 93 GLY A CA 1
ATOM 692 C C . GLY A 1 93 ? -16.337 -16.386 -25.484 1.00 34.69 93 GLY A C 1
ATOM 693 O O . GLY A 1 93 ? -15.124 -16.222 -25.584 1.00 34.69 93 GLY A O 1
ATOM 694 N N . THR A 1 94 ? -17.206 -15.383 -25.559 1.00 37.78 94 THR A N 1
ATOM 695 C CA . THR A 1 94 ? -16.827 -13.978 -25.600 1.00 37.78 94 THR A CA 1
ATOM 696 C C . THR A 1 94 ? -16.059 -13.663 -24.331 1.00 37.78 94 THR A C 1
ATOM 698 O O . THR A 1 94 ? -16.589 -13.830 -23.231 1.00 37.78 94 THR A O 1
ATOM 701 N N . ALA A 1 95 ? -14.822 -13.190 -24.499 1.00 38.12 95 ALA A N 1
ATOM 702 C CA . ALA A 1 95 ? -14.102 -12.457 -23.473 1.00 38.12 95 ALA A CA 1
ATOM 703 C C . ALA A 1 95 ? -15.087 -11.507 -22.785 1.00 38.12 95 ALA A C 1
ATOM 705 O O . ALA A 1 95 ? -15.782 -10.748 -23.465 1.00 38.12 95 ALA A O 1
ATOM 706 N N . HIS A 1 96 ? -15.188 -11.593 -21.458 1.00 36.81 96 HIS A N 1
ATOM 707 C CA . HIS A 1 96 ? -15.966 -10.649 -20.673 1.00 36.81 96 HIS A CA 1
ATOM 708 C C . HIS A 1 96 ? -15.391 -9.253 -20.921 1.00 36.81 96 HIS A C 1
ATOM 710 O O . HIS A 1 96 ? -14.416 -8.837 -20.299 1.00 36.81 96 HIS A O 1
ATOM 716 N N . SER A 1 97 ? -15.978 -8.540 -21.878 1.00 36.97 97 SER A N 1
ATOM 717 C CA . SER A 1 97 ? -15.746 -7.125 -22.084 1.00 36.97 97 SER A CA 1
ATOM 718 C C . SER A 1 97 ? -16.193 -6.431 -20.805 1.00 36.97 97 SER A C 1
ATOM 720 O O . SER A 1 97 ? -17.388 -6.408 -20.502 1.00 36.97 97 SER A O 1
ATOM 722 N N . PHE A 1 98 ? -15.235 -5.915 -20.036 1.00 44.50 98 PHE A N 1
ATOM 723 C CA . PHE A 1 98 ? -15.496 -4.985 -18.945 1.00 44.50 98 PHE A CA 1
ATOM 724 C C . PHE A 1 98 ? -16.260 -3.791 -19.535 1.00 44.50 98 PHE A C 1
ATOM 726 O O . PHE A 1 98 ? -15.680 -2.928 -20.190 1.00 44.50 98 PHE A O 1
ATOM 733 N N . VAL A 1 99 ? -17.587 -3.798 -19.386 1.00 39.72 99 VAL A N 1
ATOM 734 C CA . VAL A 1 99 ? -18.475 -2.729 -19.852 1.00 39.72 99 VAL A CA 1
ATOM 735 C C . VAL A 1 99 ? -18.103 -1.445 -19.112 1.00 39.72 99 VAL A C 1
ATOM 737 O O . VAL A 1 99 ? -17.882 -1.473 -17.902 1.00 39.72 99 VAL A O 1
ATOM 740 N N . GLY A 1 100 ? -17.992 -0.353 -19.873 1.00 39.81 100 GLY A N 1
ATOM 741 C CA . GLY A 1 100 ? -17.429 0.934 -19.466 1.00 39.81 100 GLY A CA 1
ATOM 742 C C . GLY A 1 100 ? -17.832 1.383 -18.064 1.00 39.81 100 GLY A C 1
ATOM 743 O O . GLY A 1 100 ? -19.011 1.529 -17.746 1.00 39.81 100 GLY A O 1
ATOM 744 N N . TRP A 1 101 ? -16.818 1.613 -17.235 1.00 50.78 101 TRP A N 1
ATOM 745 C CA . TRP A 1 101 ? -16.972 2.204 -15.915 1.00 50.78 101 TRP A CA 1
ATOM 746 C C . TRP A 1 101 ? -17.317 3.689 -16.072 1.00 50.78 101 TRP A C 1
ATOM 748 O O . TRP A 1 101 ? -16.703 4.347 -16.915 1.00 50.78 101 TRP A O 1
ATOM 758 N N . PRO A 1 102 ? -18.263 4.241 -15.288 1.00 53.38 102 PRO A N 1
ATOM 759 C CA . PRO A 1 102 ? -18.447 5.685 -15.247 1.00 53.38 102 PRO A CA 1
ATOM 760 C C . PRO A 1 102 ? -17.122 6.340 -14.845 1.00 53.38 102 PRO A C 1
ATOM 762 O O . PRO A 1 102 ? -16.399 5.803 -14.003 1.00 53.38 102 PRO A O 1
ATOM 765 N N . GLU A 1 103 ? -16.798 7.479 -15.458 1.00 55.19 103 GLU A N 1
ATOM 766 C CA . GLU A 1 103 ? -15.632 8.278 -15.083 1.00 55.19 103 GLU A CA 1
ATOM 767 C C . GLU A 1 103 ? -15.812 8.758 -13.637 1.00 55.19 103 GLU A C 1
ATOM 769 O O . GLU A 1 103 ? -16.474 9.759 -13.362 1.00 55.19 103 GLU A O 1
ATOM 774 N N . THR A 1 104 ? -15.282 7.994 -12.682 1.00 57.72 104 THR A N 1
ATOM 775 C CA . THR A 1 104 ? -15.233 8.404 -11.283 1.00 57.72 104 THR A CA 1
ATOM 776 C C . THR A 1 104 ? -14.361 9.657 -11.205 1.00 57.72 104 THR A C 1
ATOM 778 O O . THR A 1 104 ? -13.259 9.647 -11.765 1.00 57.72 104 THR A O 1
ATOM 781 N N . PRO A 1 105 ? -14.815 10.741 -10.548 1.00 59.59 105 PRO A N 1
ATOM 782 C CA . PRO A 1 105 ? -14.034 11.964 -10.446 1.00 59.59 105 PRO A CA 1
ATOM 783 C C . PRO A 1 105 ? -12.637 11.660 -9.900 1.00 59.59 105 PRO A C 1
ATOM 785 O O . PRO A 1 105 ? -12.481 11.000 -8.873 1.00 59.59 105 PRO A O 1
ATOM 788 N N . VAL A 1 106 ? -11.629 12.141 -10.630 1.00 63.91 106 VAL A N 1
ATOM 789 C CA . VAL A 1 106 ? -10.208 12.035 -10.290 1.00 63.91 106 VAL A CA 1
ATOM 790 C C . VAL A 1 106 ? -9.992 12.751 -8.958 1.00 63.91 106 VAL A C 1
ATOM 792 O O . VAL A 1 106 ? -10.019 13.981 -8.898 1.00 63.91 106 VAL A O 1
ATOM 795 N N . LEU A 1 107 ? -9.832 11.988 -7.877 1.00 72.94 107 LEU A N 1
ATOM 796 C CA . LEU A 1 107 ? -9.635 12.547 -6.546 1.00 72.94 107 LEU A CA 1
ATOM 797 C C . LEU A 1 107 ? -8.148 12.855 -6.344 1.00 72.94 107 LEU A C 1
ATOM 799 O O . LEU A 1 107 ? -7.316 11.950 -6.288 1.00 72.94 107 LEU A O 1
ATOM 803 N N . VAL A 1 108 ? -7.829 14.148 -6.279 1.00 85.50 108 VAL A N 1
ATOM 804 C CA . VAL A 1 108 ? -6.501 14.649 -5.902 1.00 85.50 108 VAL A CA 1
ATOM 805 C C . VAL A 1 108 ? -6.392 14.584 -4.384 1.00 85.50 108 VAL A C 1
ATOM 807 O O . VAL A 1 108 ? -7.264 15.109 -3.690 1.00 85.50 108 VAL A O 1
ATOM 810 N N . LEU A 1 109 ? -5.338 13.950 -3.869 1.00 93.38 109 LEU A N 1
ATOM 811 C CA . LEU A 1 109 ? -5.152 13.810 -2.427 1.00 93.38 109 LEU A CA 1
ATOM 812 C C . LEU A 1 109 ? -4.800 15.161 -1.800 1.00 93.38 109 LEU A C 1
ATOM 814 O O . LEU A 1 109 ? -3.892 15.865 -2.247 1.00 93.38 109 LEU A O 1
ATOM 818 N N . THR A 1 110 ? -5.496 15.515 -0.726 1.00 95.44 110 THR A N 1
ATOM 819 C CA . THR A 1 110 ? -5.156 16.683 0.090 1.00 95.44 110 THR A CA 1
ATOM 820 C C . THR A 1 110 ? -3.949 16.390 0.992 1.00 95.44 110 THR A C 1
ATOM 822 O O . THR A 1 110 ? -3.710 15.235 1.353 1.00 95.44 110 THR A O 1
ATOM 825 N N . PRO A 1 111 ? -3.212 17.415 1.466 1.00 95.12 111 PRO A N 1
ATOM 826 C CA . PRO A 1 111 ? -2.104 17.209 2.405 1.00 95.12 111 PRO A CA 1
ATOM 827 C C . PRO A 1 111 ? -2.498 16.443 3.680 1.00 95.12 111 PRO A C 1
ATOM 829 O O . PRO A 1 111 ? -1.747 15.597 4.162 1.00 95.12 111 PRO A O 1
ATOM 832 N N . ASN A 1 112 ? -3.702 16.692 4.207 1.00 94.88 112 ASN A N 1
ATOM 833 C CA . ASN A 1 112 ? -4.216 15.977 5.378 1.00 94.88 112 ASN A CA 1
ATOM 834 C C . ASN A 1 112 ? -4.502 14.503 5.077 1.00 94.88 112 ASN A C 1
ATOM 836 O O . ASN A 1 112 ? -4.326 13.658 5.955 1.00 94.88 112 ASN A O 1
ATOM 840 N N . GLU A 1 113 ? -4.945 14.189 3.859 1.00 96.50 113 GLU A N 1
ATOM 841 C CA . GLU A 1 113 ? -5.142 12.807 3.436 1.00 96.50 113 GLU A CA 1
ATOM 842 C C . GLU A 1 113 ? -3.802 12.100 3.258 1.00 96.50 113 GLU A C 1
ATOM 844 O O . GLU A 1 113 ? -3.654 10.998 3.775 1.00 96.50 113 GLU A O 1
ATOM 849 N N . ILE A 1 114 ? -2.807 12.736 2.631 1.00 95.69 114 ILE A N 1
ATOM 850 C CA . ILE A 1 114 ? -1.442 12.194 2.483 1.00 95.69 114 ILE A CA 1
ATOM 851 C C . ILE A 1 114 ? -0.879 11.767 3.847 1.00 95.69 114 ILE A C 1
ATOM 853 O O . ILE A 1 114 ? -0.502 10.610 4.025 1.00 95.69 114 ILE A O 1
ATOM 857 N N . VAL A 1 115 ? -0.915 12.659 4.843 1.00 95.00 115 VAL A N 1
ATOM 858 C CA . VAL A 1 115 ? -0.463 12.347 6.213 1.00 95.00 115 VAL A CA 1
ATOM 859 C C . VAL A 1 115 ? -1.366 11.302 6.880 1.00 95.00 115 VAL A C 1
ATOM 861 O O . VAL A 1 115 ? -0.896 10.411 7.585 1.00 95.00 115 VAL A O 1
ATOM 864 N N . GLY A 1 116 ? -2.679 11.384 6.659 1.00 96.38 116 GLY A N 1
ATOM 865 C CA . GLY A 1 116 ? -3.656 10.480 7.259 1.00 96.38 116 GLY A CA 1
ATOM 866 C C . GLY A 1 116 ? -3.507 9.017 6.834 1.00 96.38 116 GLY A C 1
ATOM 867 O O . GLY A 1 116 ? -3.784 8.134 7.647 1.00 96.38 116 GLY A O 1
ATOM 868 N N . HIS A 1 117 ? -3.018 8.750 5.618 1.00 97.50 117 HIS A N 1
ATOM 869 C CA . HIS A 1 117 ? -2.706 7.390 5.164 1.00 97.50 117 HIS A CA 1
ATOM 870 C C . HIS A 1 117 ? -1.644 6.717 6.037 1.00 97.50 117 HIS A C 1
ATOM 872 O O . HIS A 1 117 ? -1.721 5.508 6.227 1.00 97.50 117 HIS A O 1
ATOM 878 N N . GLY A 1 118 ? -0.718 7.484 6.627 1.00 95.94 118 GLY A N 1
ATOM 879 C CA . GLY A 1 118 ? 0.244 6.994 7.617 1.00 95.94 118 GLY A CA 1
ATOM 880 C C . GLY A 1 118 ? -0.429 6.215 8.741 1.00 95.94 118 GLY A C 1
ATOM 881 O O . GLY A 1 118 ? -0.145 5.044 8.953 1.00 95.94 118 GLY A O 1
ATOM 882 N N . ALA A 1 119 ? -1.399 6.840 9.409 1.00 95.06 119 ALA A N 1
ATOM 883 C CA . ALA A 1 119 ? -2.136 6.192 10.492 1.00 95.06 119 ALA A CA 1
ATOM 884 C C . ALA A 1 119 ? -2.986 5.007 10.012 1.00 95.06 119 ALA A C 1
ATOM 886 O O . ALA A 1 119 ? -3.169 4.046 10.748 1.00 95.06 119 ALA A O 1
ATOM 887 N N . ALA A 1 120 ? -3.523 5.064 8.795 1.00 97.75 120 ALA A N 1
ATOM 888 C CA . ALA A 1 120 ? -4.415 4.023 8.294 1.00 97.75 120 ALA A CA 1
ATOM 889 C C . ALA A 1 120 ? -3.692 2.782 7.745 1.00 97.75 120 ALA A C 1
ATOM 891 O O . ALA A 1 120 ? -4.280 1.704 7.716 1.00 97.75 120 ALA A O 1
ATOM 892 N N . LEU A 1 121 ? -2.441 2.936 7.303 1.00 98.12 121 LEU A N 1
ATOM 893 C CA . LEU A 1 121 ? -1.628 1.863 6.727 1.00 98.12 121 LEU A CA 1
ATOM 894 C C . LEU A 1 121 ? -0.524 1.358 7.663 1.00 98.12 121 LEU A C 1
ATOM 896 O O . LEU A 1 121 ? 0.067 0.322 7.372 1.00 98.12 121 LEU A O 1
ATOM 900 N N . ASN A 1 122 ? -0.227 2.053 8.765 1.00 97.31 122 ASN A N 1
ATOM 901 C CA . ASN A 1 122 ? 0.743 1.548 9.731 1.00 97.31 122 ASN A CA 1
ATOM 902 C C . ASN A 1 122 ? 0.275 0.196 10.292 1.00 97.31 122 ASN A C 1
ATOM 904 O O . ASN A 1 122 ? -0.867 0.074 10.733 1.00 97.31 122 ASN A O 1
ATOM 908 N N . GLU A 1 123 ? 1.167 -0.792 10.276 1.00 96.69 123 GLU A N 1
ATOM 909 C CA . GLU A 1 123 ? 0.917 -2.199 10.619 1.00 96.69 123 GLU A CA 1
ATOM 910 C C . GLU A 1 123 ? -0.117 -2.906 9.718 1.00 96.69 123 GLU A C 1
ATOM 912 O O . GLU A 1 123 ? -0.707 -3.909 10.114 1.00 96.69 123 GLU A O 1
ATOM 917 N N . ALA A 1 124 ? -0.357 -2.410 8.499 1.00 97.88 124 ALA A N 1
ATOM 918 C CA . ALA A 1 124 ? -1.229 -3.085 7.540 1.00 97.88 124 ALA A CA 1
ATOM 919 C C . ALA A 1 124 ? -0.511 -4.238 6.824 1.00 97.88 124 ALA A C 1
ATOM 921 O O . ALA A 1 124 ? 0.599 -4.070 6.317 1.00 97.88 124 ALA A O 1
ATOM 922 N N . ASP A 1 125 ? -1.174 -5.385 6.683 1.00 98.19 125 ASP A N 1
ATOM 923 C CA . ASP A 1 125 ? -0.659 -6.500 5.885 1.00 98.19 125 ASP A CA 1
ATOM 924 C C . ASP A 1 125 ? -0.843 -6.192 4.396 1.00 98.19 125 ASP A C 1
ATOM 926 O O . ASP A 1 125 ? -1.969 -5.959 3.946 1.00 98.19 125 ASP A O 1
ATOM 930 N N . VAL A 1 126 ? 0.221 -6.270 3.595 1.00 98.12 126 VAL A N 1
ATOM 931 C CA . VAL A 1 126 ? 0.098 -6.230 2.125 1.00 98.12 126 VAL A CA 1
ATOM 932 C C . VAL A 1 126 ? -0.243 -7.629 1.617 1.00 98.12 126 VAL A C 1
ATOM 934 O O . VAL 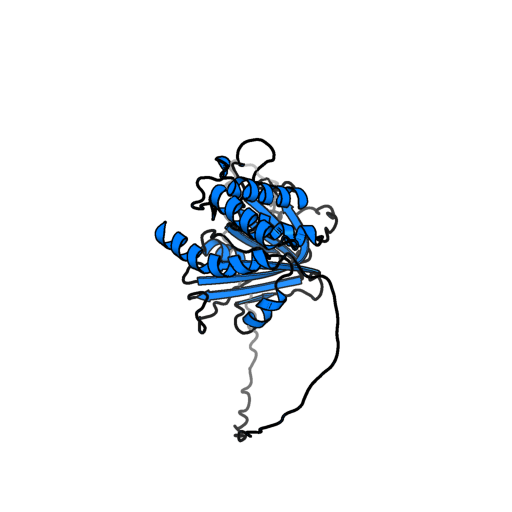A 1 126 ? 0.590 -8.534 1.634 1.00 98.12 126 VAL A O 1
ATOM 937 N N . LEU A 1 127 ? -1.480 -7.812 1.152 1.00 98.31 127 LEU A N 1
ATOM 938 C CA . LEU A 1 127 ? -2.004 -9.107 0.708 1.00 98.31 127 LEU A CA 1
ATOM 939 C C . LEU A 1 127 ? -1.748 -9.389 -0.776 1.00 98.31 127 LEU A C 1
ATOM 941 O O . LEU A 1 127 ? -1.761 -10.547 -1.192 1.00 98.31 127 LEU A O 1
ATOM 945 N N . GLY A 1 128 ? -1.558 -8.352 -1.588 1.00 97.94 128 GLY A N 1
ATOM 946 C CA . GLY A 1 128 ? -1.321 -8.512 -3.018 1.00 97.94 128 GLY A CA 1
ATOM 947 C C . GLY A 1 128 ? -1.216 -7.188 -3.760 1.00 97.94 128 GLY A C 1
ATOM 948 O O . GLY A 1 128 ? -1.769 -6.177 -3.323 1.00 97.94 128 GLY A O 1
ATOM 949 N N . VAL A 1 129 ? -0.507 -7.227 -4.887 1.00 98.56 129 VAL A N 1
ATOM 950 C CA . VAL A 1 129 ? -0.263 -6.093 -5.781 1.00 98.56 129 VAL A CA 1
ATOM 951 C C . VAL A 1 129 ? -0.478 -6.562 -7.213 1.00 98.56 129 VAL A C 1
ATOM 953 O O . VAL A 1 129 ? 0.175 -7.499 -7.660 1.00 98.56 129 VAL A O 1
ATOM 956 N N . GLU A 1 130 ? -1.361 -5.897 -7.942 1.00 98.38 130 GLU A N 1
ATOM 957 C CA . GLU A 1 130 ? -1.695 -6.217 -9.329 1.00 98.38 130 GLU A CA 1
ATOM 958 C C . GLU A 1 130 ? -1.588 -4.960 -10.185 1.00 98.38 130 GLU A C 1
ATOM 960 O O . GLU A 1 130 ? -1.910 -3.861 -9.730 1.00 98.38 130 GLU A O 1
ATOM 965 N N . VAL A 1 131 ? -1.150 -5.113 -11.434 1.00 98.38 131 VAL A N 1
ATOM 966 C CA . VAL A 1 131 ? -1.085 -4.017 -12.402 1.00 98.38 131 VAL A CA 1
ATOM 967 C C . VAL A 1 131 ? -1.726 -4.479 -13.700 1.00 98.38 131 VAL A C 1
ATOM 969 O O . VAL A 1 131 ? -1.331 -5.490 -14.270 1.00 98.38 131 VAL A O 1
ATOM 972 N N . ASP A 1 132 ? -2.702 -3.713 -14.169 1.00 98.12 132 ASP A N 1
ATOM 973 C CA . ASP A 1 132 ? -3.250 -3.797 -15.513 1.00 98.12 132 ASP A CA 1
ATOM 974 C C . ASP A 1 132 ? -2.527 -2.760 -16.388 1.00 98.12 132 ASP A C 1
ATOM 976 O O . ASP A 1 132 ? -2.859 -1.565 -16.339 1.00 98.12 132 ASP A O 1
ATOM 980 N N . PRO A 1 133 ? -1.521 -3.175 -17.180 1.00 97.12 133 PRO A N 1
ATOM 981 C CA . PRO A 1 133 ? -0.746 -2.246 -17.991 1.00 97.12 133 PRO A CA 1
ATOM 982 C C . PRO A 1 133 ? -1.566 -1.626 -19.127 1.00 97.12 133 PRO A C 1
ATOM 984 O O . PRO A 1 133 ? -1.241 -0.523 -19.563 1.00 97.12 133 PRO A O 1
ATOM 987 N N . SER A 1 134 ? -2.627 -2.298 -19.590 1.00 96.31 134 SER A N 1
ATOM 988 C CA . SER A 1 134 ? -3.446 -1.830 -20.715 1.00 96.31 134 SER A CA 1
ATOM 989 C C . SER A 1 134 ? -4.337 -0.667 -20.296 1.00 96.31 134 SER A C 1
ATOM 991 O O . SER A 1 134 ? -4.425 0.335 -21.001 1.00 96.31 134 SER A O 1
ATOM 993 N N . ASN A 1 135 ? -4.952 -0.775 -19.115 1.00 96.00 135 ASN A N 1
ATOM 994 C CA . ASN A 1 135 ? -5.799 0.280 -18.555 1.00 96.00 135 ASN A CA 1
ATOM 995 C C . ASN A 1 135 ? -5.037 1.253 -17.643 1.00 96.00 135 ASN A C 1
ATOM 997 O O . ASN A 1 135 ? -5.618 2.228 -17.166 1.00 96.00 135 ASN A O 1
ATOM 1001 N N . ARG A 1 136 ? -3.744 1.000 -17.391 1.00 97.00 136 ARG A N 1
ATOM 1002 C CA . ARG A 1 136 ? -2.889 1.768 -16.471 1.00 97.00 136 ARG A CA 1
ATOM 1003 C C . ARG A 1 136 ? -3.5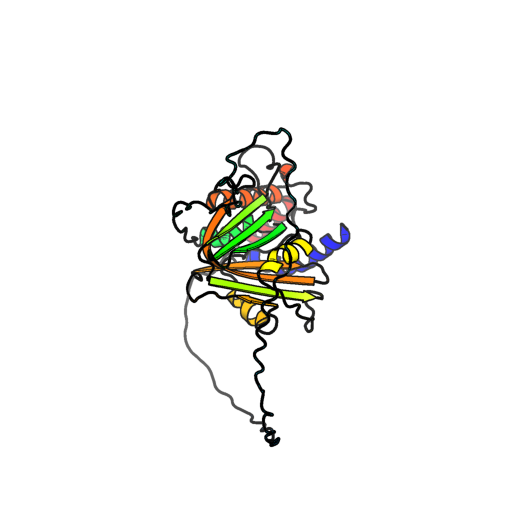24 1.914 -15.091 1.00 97.00 136 ARG A C 1
ATOM 1005 O O . ARG A 1 136 ? -3.584 3.008 -14.523 1.00 97.00 136 ARG A O 1
ATOM 1012 N N . VAL A 1 137 ? -3.999 0.791 -14.571 1.00 97.25 137 VAL A N 1
ATOM 1013 C CA . VAL A 1 137 ? -4.577 0.675 -13.234 1.00 97.25 137 VAL A CA 1
ATOM 1014 C C . VAL A 1 137 ? -3.701 -0.256 -12.418 1.00 97.25 137 VAL A C 1
ATOM 1016 O O . VAL A 1 137 ? -3.257 -1.282 -12.920 1.00 97.25 137 VAL A O 1
ATOM 1019 N N . ALA A 1 138 ? -3.470 0.081 -11.157 1.00 98.31 138 ALA A N 1
ATOM 1020 C CA . ALA A 1 138 ? -2.890 -0.848 -10.200 1.00 98.31 138 ALA A CA 1
ATOM 1021 C C . ALA A 1 138 ? -3.845 -1.044 -9.030 1.00 98.31 138 ALA A C 1
ATOM 1023 O O . ALA A 1 138 ? -4.558 -0.119 -8.643 1.00 98.31 138 ALA A O 1
ATOM 1024 N N . CYS A 1 139 ? -3.842 -2.238 -8.459 1.00 98.50 139 CYS A N 1
ATOM 1025 C CA . CYS A 1 139 ? -4.603 -2.569 -7.269 1.00 98.50 139 CYS A CA 1
ATOM 1026 C C . CYS A 1 139 ? -3.645 -3.068 -6.193 1.00 98.50 139 CYS A C 1
ATOM 1028 O O . CYS A 1 139 ? -2.816 -3.936 -6.456 1.00 98.50 139 CYS A O 1
ATOM 1030 N N . VAL A 1 140 ? -3.775 -2.547 -4.976 1.00 98.69 140 VAL A N 1
ATOM 1031 C CA . VAL A 1 140 ? -3.093 -3.096 -3.802 1.00 98.69 140 VAL A CA 1
ATOM 1032 C C . VAL A 1 140 ? -4.145 -3.459 -2.775 1.00 98.69 140 VAL A C 1
ATOM 1034 O O . VAL A 1 140 ? -4.978 -2.630 -2.414 1.00 98.69 140 VAL A O 1
ATOM 1037 N N . THR A 1 141 ? -4.129 -4.708 -2.325 1.00 98.69 141 THR A N 1
ATOM 1038 C CA . THR A 1 141 ? -5.054 -5.181 -1.296 1.00 98.69 141 THR A CA 1
ATOM 1039 C C . THR A 1 141 ? -4.324 -5.254 0.031 1.00 98.69 141 THR A C 1
ATOM 1041 O O . THR A 1 141 ? -3.285 -5.904 0.134 1.00 98.69 141 THR A O 1
ATOM 1044 N N . PHE A 1 142 ? -4.894 -4.618 1.045 1.00 98.62 142 PHE A N 1
ATOM 1045 C CA . PHE A 1 142 ? -4.375 -4.599 2.402 1.00 98.62 142 PHE A CA 1
ATOM 1046 C C . PHE A 1 142 ? -5.336 -5.303 3.353 1.00 98.62 142 PHE A C 1
ATOM 1048 O O . PHE A 1 142 ? -6.544 -5.305 3.114 1.00 98.62 142 PHE A O 1
ATOM 1055 N N . ARG A 1 143 ? -4.821 -5.835 4.461 1.00 98.38 143 ARG A N 1
ATOM 1056 C CA . ARG A 1 143 ? -5.590 -6.003 5.700 1.00 98.38 143 ARG A CA 1
ATOM 1057 C C . ARG A 1 143 ? -5.155 -4.898 6.649 1.00 98.38 143 ARG A C 1
ATOM 1059 O O . ARG A 1 143 ? -3.971 -4.800 6.945 1.00 98.38 143 ARG A O 1
ATOM 1066 N N . VAL A 1 144 ? -6.085 -4.060 7.091 1.00 98.12 144 VAL A N 1
ATOM 1067 C CA . VAL A 1 144 ? -5.754 -2.889 7.915 1.00 98.12 144 VAL A CA 1
ATOM 1068 C C . VAL A 1 144 ? -6.251 -3.040 9.344 1.00 98.12 144 VAL A C 1
ATOM 1070 O O . VAL A 1 144 ? -7.150 -3.830 9.634 1.00 98.12 144 VAL A O 1
ATOM 1073 N N . LEU A 1 145 ? -5.685 -2.224 10.224 1.00 97.38 145 LEU A N 1
ATOM 1074 C CA . LEU A 1 145 ? -6.195 -1.991 11.564 1.00 97.38 145 LEU A CA 1
ATOM 1075 C C . LEU A 1 145 ? -7.222 -0.860 11.503 1.00 97.38 145 LEU A C 1
ATOM 1077 O O . LEU A 1 145 ? -6.900 0.270 11.134 1.00 97.38 145 LEU A O 1
ATOM 1081 N N . ALA A 1 146 ? -8.481 -1.162 11.811 1.00 96.94 146 ALA A N 1
ATOM 1082 C CA . ALA A 1 146 ? -9.565 -0.201 11.660 1.00 96.94 146 ALA A CA 1
ATOM 1083 C C . ALA A 1 146 ? -10.672 -0.438 12.686 1.00 96.94 146 ALA A C 1
ATOM 1085 O O . ALA A 1 146 ? -11.128 -1.562 12.873 1.00 96.94 146 ALA A O 1
ATOM 1086 N N . LEU A 1 147 ? -11.167 0.642 13.295 1.00 97.00 147 LEU A N 1
ATOM 1087 C CA . LEU A 1 147 ? -12.359 0.596 14.141 1.00 97.00 147 LEU A CA 1
ATOM 1088 C C . LEU A 1 147 ? -13.500 1.427 13.549 1.00 97.00 147 LEU A C 1
ATOM 1090 O O . LEU A 1 147 ? -13.316 2.547 13.050 1.00 97.00 147 LEU A O 1
ATOM 1094 N N . SER A 1 148 ? -14.714 0.889 13.658 1.00 94.62 148 SER A N 1
ATOM 1095 C CA . SER A 1 148 ? -15.940 1.662 13.479 1.00 94.62 148 SER A CA 1
ATOM 1096 C C . SER A 1 148 ? -16.093 2.694 14.604 1.00 94.62 148 SER A C 1
ATOM 1098 O O . SER A 1 148 ? -15.470 2.596 15.663 1.00 94.62 148 SER A O 1
ATOM 1100 N N . GLU A 1 149 ? -16.928 3.711 14.382 1.00 92.69 149 GLU A N 1
ATOM 1101 C CA . GLU A 1 149 ? -17.268 4.682 15.436 1.00 92.69 149 GLU A CA 1
ATOM 1102 C C . GLU A 1 149 ? -17.995 4.013 16.604 1.00 92.69 149 GLU A C 1
ATOM 1104 O O . GLU A 1 149 ? -17.736 4.319 17.765 1.00 92.69 149 GLU A O 1
ATOM 1109 N N . VAL A 1 150 ? -18.877 3.065 16.285 1.00 91.06 150 VAL A N 1
ATOM 1110 C CA . VAL A 1 150 ? -19.675 2.308 17.246 1.00 91.06 150 VAL A CA 1
ATOM 1111 C C . VAL A 1 150 ? -19.603 0.827 16.896 1.00 91.06 150 VAL A C 1
ATOM 1113 O O . VAL A 1 150 ? -19.670 0.450 15.723 1.00 91.06 150 VAL A O 1
ATOM 1116 N N . GLY A 1 151 ? -19.504 -0.014 17.922 1.00 89.88 151 GLY A N 1
ATOM 1117 C CA . GLY A 1 151 ? -19.539 -1.467 17.792 1.00 89.88 151 GLY A CA 1
ATOM 1118 C C . GLY A 1 151 ? -18.171 -2.137 17.886 1.00 89.88 151 GLY A C 1
ATOM 1119 O O . GLY A 1 151 ? -17.178 -1.549 18.331 1.00 89.88 151 GLY A O 1
ATOM 1120 N N . THR A 1 152 ? -18.172 -3.417 17.523 1.00 91.31 152 THR A N 1
ATOM 1121 C CA . THR A 1 152 ? -16.987 -4.273 17.486 1.00 91.31 152 THR A CA 1
ATOM 1122 C C . THR A 1 152 ? -16.153 -3.994 16.245 1.00 91.31 152 THR A C 1
ATOM 1124 O O . THR A 1 152 ? -16.623 -3.394 15.278 1.00 91.31 152 THR A O 1
ATOM 1127 N N . GLU A 1 153 ? -14.913 -4.467 16.267 1.00 89.06 153 GLU A N 1
ATOM 1128 C CA . GLU A 1 153 ? -14.064 -4.485 15.084 1.00 89.06 153 GLU A CA 1
ATOM 1129 C C . GLU A 1 153 ? -14.759 -5.200 13.902 1.00 89.06 153 GLU A C 1
ATOM 1131 O O . GLU A 1 153 ? -15.462 -6.198 14.124 1.00 89.06 153 GLU A O 1
ATOM 1136 N N . PRO A 1 154 ? -14.616 -4.701 12.657 1.00 92.31 154 PRO A N 1
ATOM 1137 C CA . PRO A 1 154 ? -15.131 -5.391 11.481 1.00 92.31 154 PRO A CA 1
ATOM 1138 C C . PRO A 1 154 ? -14.541 -6.800 11.356 1.00 92.31 154 PRO A C 1
ATOM 1140 O O . PRO A 1 154 ? -13.338 -6.991 11.487 1.00 92.31 154 PRO A O 1
ATOM 1143 N N . SER A 1 155 ? -15.374 -7.792 11.030 1.00 93.62 155 SER A N 1
ATOM 1144 C CA . SER A 1 155 ? -14.918 -9.181 10.845 1.00 93.62 155 SER A CA 1
ATOM 1145 C C . SER A 1 155 ? -13.995 -9.374 9.637 1.00 93.62 155 SER A C 1
ATOM 1147 O O . SER A 1 155 ? -13.304 -10.383 9.542 1.00 93.62 155 SER A O 1
ATOM 1149 N N . ASP A 1 156 ? -14.030 -8.438 8.688 1.00 97.00 156 ASP A N 1
ATOM 1150 C CA . ASP A 1 156 ? -13.149 -8.388 7.530 1.00 97.00 156 ASP A CA 1
ATOM 1151 C C . ASP A 1 156 ? -12.656 -6.952 7.355 1.00 97.00 156 ASP A C 1
ATOM 1153 O O . ASP A 1 156 ? -13.429 -6.052 7.021 1.00 97.00 156 ASP A O 1
ATOM 1157 N N . THR A 1 157 ? -11.371 -6.743 7.619 1.00 97.06 157 THR A N 1
ATOM 1158 C CA . THR A 1 157 ? -10.708 -5.439 7.533 1.00 97.06 157 THR A CA 1
ATOM 1159 C C . THR A 1 157 ? -9.919 -5.281 6.237 1.00 97.06 157 THR A C 1
ATOM 1161 O O . THR A 1 157 ? -9.025 -4.436 6.146 1.00 97.06 157 THR A O 1
ATOM 1164 N N . ARG A 1 158 ? -10.205 -6.100 5.216 1.00 98.44 158 ARG A N 1
ATOM 1165 C CA . ARG A 1 158 ? -9.562 -5.928 3.916 1.00 98.44 158 ARG A CA 1
ATOM 1166 C C . ARG A 1 158 ? -10.028 -4.640 3.247 1.00 98.44 158 ARG A C 1
ATOM 1168 O O . ARG A 1 158 ? -11.209 -4.304 3.246 1.00 98.44 158 ARG A O 1
ATOM 1175 N N . VAL A 1 159 ? -9.087 -3.940 2.634 1.00 98.44 159 VAL A N 1
ATOM 1176 C CA . VAL A 1 159 ? -9.341 -2.764 1.802 1.00 98.44 159 VAL A CA 1
ATOM 1177 C C . VAL A 1 159 ? -8.518 -2.896 0.532 1.00 98.44 159 VAL A C 1
ATOM 1179 O O . VAL A 1 159 ? -7.367 -3.327 0.567 1.00 98.44 159 VAL A O 1
ATOM 1182 N N . GLN A 1 160 ? -9.105 -2.541 -0.601 1.00 98.56 160 GLN A N 1
ATOM 1183 C CA . GLN A 1 160 ? -8.393 -2.462 -1.865 1.00 98.56 160 GLN A CA 1
ATOM 1184 C C . GLN A 1 160 ? -8.178 -1.000 -2.224 1.00 98.56 160 GLN A C 1
ATOM 1186 O O . GLN A 1 160 ? -9.129 -0.223 -2.305 1.00 98.56 160 GLN A O 1
ATOM 1191 N N . PHE A 1 161 ? -6.927 -0.632 -2.454 1.00 98.25 161 PHE A N 1
ATOM 1192 C CA . PHE A 1 161 ? -6.568 0.622 -3.091 1.00 98.25 161 PHE A CA 1
ATOM 1193 C C . PHE A 1 161 ? -6.506 0.386 -4.586 1.00 98.25 161 PHE A C 1
ATOM 1195 O O . PHE A 1 161 ? -5.851 -0.552 -5.039 1.00 98.25 161 PHE A O 1
ATOM 1202 N N . ARG A 1 162 ? -7.166 1.251 -5.344 1.00 97.94 162 ARG A N 1
ATOM 1203 C CA . ARG A 1 162 ? -7.133 1.251 -6.797 1.00 97.94 162 ARG A CA 1
ATOM 1204 C C . ARG A 1 162 ? -6.522 2.558 -7.271 1.00 97.94 162 ARG A C 1
ATOM 1206 O O . ARG A 1 162 ? -7.065 3.639 -7.056 1.00 97.94 162 ARG A O 1
ATOM 1213 N N . PHE A 1 163 ? -5.371 2.436 -7.905 1.00 97.31 163 PHE A N 1
ATOM 1214 C CA . PHE A 1 163 ? -4.590 3.538 -8.429 1.00 97.31 163 PHE A CA 1
ATOM 1215 C C . PHE A 1 163 ? -4.905 3.697 -9.909 1.00 97.31 163 PHE A C 1
ATOM 1217 O O . PHE A 1 163 ? -4.780 2.750 -10.686 1.00 97.31 163 PHE A O 1
ATOM 1224 N N . HIS A 1 164 ? -5.313 4.897 -10.292 1.00 95.75 164 HIS A N 1
ATOM 1225 C CA . HIS A 1 164 ? -5.667 5.250 -11.658 1.00 95.75 164 HIS A CA 1
ATOM 1226 C C . HIS A 1 164 ? -4.572 6.080 -12.310 1.00 95.75 164 HIS A C 1
ATOM 1228 O O . HIS A 1 164 ? -3.850 6.827 -11.639 1.00 95.75 164 HIS A O 1
ATOM 1234 N N . SER A 1 165 ? -4.495 5.980 -13.638 1.00 95.38 165 SER A N 1
ATOM 1235 C CA . SER A 1 165 ? -3.489 6.672 -14.440 1.00 95.38 165 SER A CA 1
ATOM 1236 C C . SER A 1 165 ? -2.089 6.372 -13.910 1.00 95.38 165 SER A C 1
ATOM 1238 O O . SER A 1 165 ? -1.334 7.284 -13.591 1.00 95.38 165 SER A O 1
ATOM 1240 N N . VAL A 1 166 ? -1.757 5.090 -13.745 1.00 97.19 166 VAL A N 1
ATOM 1241 C CA . VAL A 1 166 ? -0.445 4.676 -13.239 1.00 97.19 166 VAL A CA 1
ATOM 1242 C C . VAL A 1 166 ? 0.629 5.092 -14.248 1.00 97.19 166 VAL A C 1
ATOM 1244 O O . VAL A 1 166 ? 0.570 4.743 -15.433 1.00 97.19 166 VAL A O 1
ATOM 1247 N N . GLY A 1 167 ? 1.578 5.909 -13.795 1.00 97.19 167 GLY A N 1
ATOM 1248 C CA . GLY A 1 167 ? 2.641 6.490 -14.620 1.00 97.19 167 GLY A CA 1
ATOM 1249 C C . GLY A 1 167 ? 3.978 5.766 -14.522 1.00 97.19 167 GLY A C 1
ATOM 1250 O O . GLY A 1 167 ? 4.800 5.865 -15.439 1.00 97.19 167 GLY A O 1
ATOM 1251 N N . ARG A 1 168 ? 4.214 5.058 -13.414 1.00 97.44 168 ARG A N 1
ATOM 1252 C CA . ARG A 1 168 ? 5.426 4.270 -13.182 1.00 97.44 168 ARG A CA 1
ATOM 1253 C C . ARG A 1 168 ? 5.200 3.244 -12.072 1.00 97.44 168 ARG A C 1
ATOM 1255 O O . ARG A 1 168 ? 4.484 3.528 -11.114 1.00 97.44 168 ARG A O 1
ATOM 1262 N N . VAL A 1 169 ? 5.845 2.089 -12.186 1.00 97.88 169 VAL A N 1
ATOM 1263 C CA . VAL A 1 169 ? 5.960 1.078 -11.130 1.00 97.88 169 VAL A CA 1
ATOM 1264 C C . VAL A 1 169 ? 7.418 0.669 -11.025 1.00 97.88 169 VAL A C 1
ATOM 1266 O O . VAL A 1 169 ? 8.015 0.247 -12.011 1.00 97.88 169 VAL A O 1
ATOM 1269 N N . VAL A 1 170 ? 7.988 0.797 -9.833 1.00 97.50 170 VAL A N 1
ATOM 1270 C CA . VAL A 1 170 ? 9.364 0.398 -9.537 1.00 97.50 170 VAL A CA 1
ATOM 1271 C C . VAL A 1 170 ? 9.333 -0.624 -8.421 1.00 97.50 170 VAL A C 1
ATOM 1273 O O . VAL A 1 170 ? 8.659 -0.404 -7.419 1.00 97.50 170 VAL A O 1
ATOM 1276 N N . ALA A 1 171 ? 10.090 -1.707 -8.559 1.00 97.69 171 ALA A N 1
ATOM 1277 C CA . ALA A 1 171 ? 10.289 -2.651 -7.470 1.00 97.69 171 ALA A CA 1
ATOM 1278 C C . ALA A 1 171 ? 11.761 -3.036 -7.322 1.00 97.69 171 ALA A C 1
ATOM 1280 O O . ALA A 1 171 ? 12.499 -3.124 -8.305 1.00 97.69 171 ALA A O 1
ATOM 1281 N N . SER A 1 172 ? 12.169 -3.309 -6.087 1.00 97.25 172 SER A N 1
ATOM 1282 C CA . SER A 1 172 ? 13.445 -3.924 -5.735 1.00 97.25 172 SER A CA 1
ATOM 1283 C C . SER A 1 172 ? 13.156 -5.165 -4.904 1.00 97.25 172 SER A C 1
ATOM 1285 O O . SER A 1 172 ? 12.743 -5.065 -3.753 1.00 97.25 172 SER A O 1
ATOM 1287 N N . LEU A 1 173 ? 13.345 -6.331 -5.510 1.00 97.81 173 LEU A N 1
ATOM 1288 C CA . LEU A 1 173 ? 13.268 -7.627 -4.859 1.00 97.81 173 LEU A CA 1
ATOM 1289 C C . LEU A 1 173 ? 14.690 -8.141 -4.642 1.00 97.81 173 LEU A C 1
ATOM 1291 O O . LEU A 1 173 ? 15.457 -8.294 -5.597 1.00 97.81 173 LEU A O 1
ATOM 1295 N N . ARG A 1 174 ? 15.041 -8.413 -3.388 1.00 96.75 174 ARG A N 1
ATOM 1296 C CA . ARG A 1 174 ? 16.395 -8.820 -2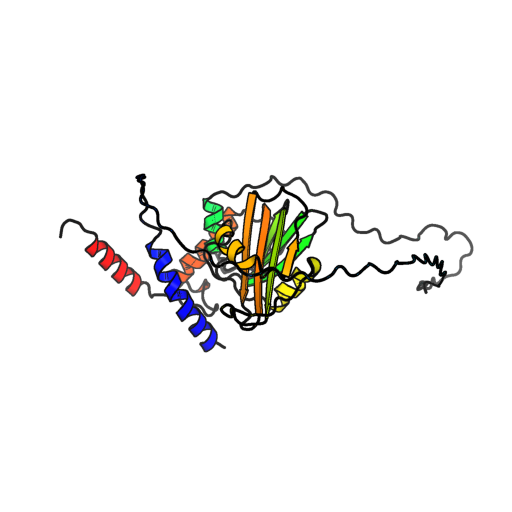.998 1.00 96.75 174 ARG A CA 1
ATOM 1297 C C . ARG A 1 174 ? 16.342 -10.029 -2.073 1.00 96.75 174 ARG A C 1
ATOM 1299 O O . ARG A 1 174 ? 15.478 -10.085 -1.203 1.00 96.75 174 ARG A O 1
ATOM 1306 N N . GLU A 1 175 ? 17.276 -10.961 -2.250 1.00 95.94 175 GLU A N 1
ATOM 1307 C CA . GLU A 1 175 ? 17.484 -12.094 -1.336 1.00 95.94 175 GLU A CA 1
ATOM 1308 C C . GLU A 1 175 ? 18.576 -11.723 -0.323 1.00 95.94 175 GLU A C 1
ATOM 1310 O O . GLU A 1 175 ? 19.715 -11.454 -0.704 1.00 95.94 175 GLU A O 1
ATOM 1315 N N . GLY A 1 176 ? 18.234 -11.681 0.960 1.00 93.56 176 GLY A N 1
ATOM 1316 C CA . GLY A 1 176 ? 19.108 -11.262 2.057 1.00 93.56 176 GLY A CA 1
ATOM 1317 C C . GLY A 1 176 ? 18.372 -10.443 3.112 1.00 93.56 176 GLY A C 1
ATOM 1318 O O . GLY A 1 176 ? 17.148 -10.315 3.067 1.00 93.56 176 GLY A O 1
ATOM 1319 N N . HIS A 1 177 ? 19.118 -9.905 4.071 1.00 92.62 177 HIS A N 1
ATOM 1320 C CA . HIS A 1 177 ? 18.586 -9.022 5.103 1.00 92.62 177 HIS A CA 1
ATOM 1321 C C . HIS A 1 177 ? 18.599 -7.558 4.625 1.00 92.62 177 HIS A C 1
ATOM 1323 O O . HIS A 1 177 ? 19.323 -7.188 3.699 1.00 92.62 177 HIS A O 1
ATOM 1329 N N . TRP A 1 178 ? 17.743 -6.704 5.195 1.00 88.44 178 TRP A N 1
ATOM 1330 C CA . TRP A 1 178 ? 17.493 -5.355 4.661 1.00 88.44 178 TRP A CA 1
ATOM 1331 C C . TRP A 1 178 ? 18.715 -4.424 4.713 1.00 88.44 178 TRP A C 1
ATOM 1333 O O . TRP A 1 178 ? 18.793 -3.471 3.934 1.00 88.44 178 TRP A O 1
ATOM 1343 N N . ASP A 1 179 ? 19.665 -4.695 5.608 1.00 88.62 179 ASP A N 1
ATOM 1344 C CA . ASP A 1 179 ? 20.908 -3.940 5.799 1.00 88.62 179 ASP A CA 1
ATOM 1345 C C . ASP A 1 179 ? 22.111 -4.537 5.051 1.00 88.62 179 ASP A C 1
ATOM 1347 O O . ASP A 1 179 ? 23.195 -3.943 5.052 1.00 88.62 179 ASP A O 1
ATOM 1351 N N . ASP A 1 180 ? 21.931 -5.660 4.353 1.00 91.12 180 ASP A N 1
ATOM 1352 C CA . ASP A 1 180 ? 22.999 -6.276 3.582 1.00 91.12 180 ASP A CA 1
ATOM 1353 C C . ASP A 1 180 ? 23.330 -5.415 2.351 1.00 91.12 180 ASP A C 1
ATOM 1355 O O . ASP A 1 180 ? 22.527 -5.190 1.439 1.00 91.12 180 ASP A O 1
ATOM 1359 N N . ALA A 1 181 ? 24.569 -4.921 2.301 1.00 86.62 181 ALA A N 1
ATOM 1360 C CA . ALA A 1 181 ? 25.011 -4.019 1.240 1.00 86.62 181 ALA A CA 1
ATOM 1361 C C . ALA A 1 181 ? 25.122 -4.700 -0.136 1.00 86.62 181 ALA A C 1
ATOM 1363 O O . ALA A 1 181 ? 25.024 -4.020 -1.159 1.00 86.62 181 ALA A O 1
ATOM 1364 N N . ILE A 1 182 ? 25.352 -6.017 -0.156 1.00 87.69 182 ILE A N 1
ATOM 1365 C CA . ILE A 1 182 ? 25.597 -6.818 -1.359 1.00 87.69 182 ILE A CA 1
ATOM 1366 C C . ILE A 1 182 ? 24.638 -8.006 -1.337 1.00 87.69 182 ILE A C 1
ATOM 1368 O O . ILE A 1 182 ? 24.981 -9.092 -0.877 1.00 87.69 182 ILE A O 1
ATOM 1372 N N . VAL A 1 183 ? 23.428 -7.780 -1.838 1.00 91.75 183 VAL A N 1
ATOM 1373 C CA . VAL A 1 183 ? 22.385 -8.803 -1.962 1.00 91.75 183 VAL A CA 1
ATOM 1374 C C . VAL A 1 183 ? 22.043 -9.030 -3.429 1.00 91.75 183 VAL A C 1
ATOM 1376 O O . VAL A 1 183 ? 21.948 -8.056 -4.184 1.00 91.75 183 VAL A O 1
ATOM 1379 N N . PRO A 1 184 ? 21.866 -10.288 -3.868 1.00 93.50 184 PRO A N 1
ATOM 1380 C CA . PRO A 1 184 ? 21.373 -10.577 -5.204 1.00 93.50 184 PRO A CA 1
ATOM 1381 C C . PRO A 1 184 ? 20.021 -9.901 -5.448 1.00 93.50 184 PRO A C 1
ATOM 1383 O O . PRO A 1 184 ? 19.067 -10.089 -4.691 1.00 93.50 184 PRO A O 1
ATOM 1386 N N . ILE A 1 185 ? 19.949 -9.122 -6.525 1.00 96.44 185 ILE A N 1
ATOM 1387 C CA . ILE A 1 185 ? 18.701 -8.550 -7.031 1.00 96.44 185 ILE A CA 1
ATOM 1388 C C . ILE A 1 185 ? 18.019 -9.628 -7.866 1.00 96.44 185 ILE A C 1
ATOM 1390 O O . ILE A 1 185 ? 18.638 -10.206 -8.763 1.00 96.44 185 ILE A O 1
ATOM 1394 N N . VAL A 1 186 ? 16.750 -9.895 -7.584 1.00 97.62 186 VAL A N 1
ATOM 1395 C CA . VAL A 1 186 ? 15.943 -10.874 -8.315 1.00 97.62 186 VAL A CA 1
ATOM 1396 C C . VAL A 1 186 ? 15.062 -10.123 -9.304 1.00 97.62 186 VAL A C 1
ATOM 1398 O O . VAL A 1 186 ? 14.176 -9.393 -8.860 1.00 97.62 186 VAL A O 1
ATOM 1401 N N . PRO A 1 187 ? 15.272 -10.256 -10.625 1.00 97.88 187 PRO A N 1
ATOM 1402 C CA . PRO A 1 187 ? 14.399 -9.636 -11.616 1.00 97.88 187 PRO A CA 1
ATOM 1403 C C . PRO A 1 187 ? 12.968 -10.151 -11.478 1.00 97.88 187 PRO A C 1
ATOM 1405 O O . PRO A 1 187 ? 12.760 -11.348 -11.268 1.00 97.88 187 PRO A O 1
ATOM 1408 N N . ILE A 1 188 ? 11.986 -9.267 -11.643 1.00 98.00 188 ILE A N 1
ATOM 1409 C CA . ILE A 1 188 ? 10.573 -9.653 -11.653 1.00 98.00 188 ILE A CA 1
ATOM 1410 C C . ILE A 1 188 ? 9.857 -9.006 -12.833 1.00 98.00 188 ILE A C 1
ATOM 1412 O O . ILE A 1 188 ? 10.090 -7.845 -13.164 1.00 98.00 188 ILE A O 1
ATOM 1416 N N . ALA A 1 189 ? 8.979 -9.775 -13.470 1.00 98.19 189 ALA A N 1
ATOM 1417 C CA . ALA A 1 189 ? 8.048 -9.248 -14.457 1.00 98.19 189 ALA A CA 1
ATOM 1418 C C . ALA A 1 189 ? 6.879 -8.539 -13.755 1.00 98.19 189 ALA A C 1
ATOM 1420 O O . ALA A 1 189 ? 6.580 -8.821 -12.592 1.00 98.19 189 ALA A O 1
ATOM 1421 N N . LEU A 1 190 ? 6.195 -7.644 -14.469 1.00 98.12 190 LEU A N 1
ATOM 1422 C CA . LEU A 1 190 ? 5.061 -6.892 -13.928 1.00 98.12 190 LEU A CA 1
ATOM 1423 C C . LEU A 1 190 ? 3.927 -7.832 -13.481 1.00 98.12 190 LEU A C 1
ATOM 1425 O O . LEU A 1 190 ? 3.356 -7.663 -12.407 1.00 98.12 190 LEU A O 1
ATOM 1429 N N . GLU A 1 191 ? 3.670 -8.880 -14.261 1.00 97.94 191 GLU A N 1
ATOM 1430 C CA . GLU A 1 191 ? 2.650 -9.906 -14.015 1.00 97.94 191 GLU A CA 1
ATOM 1431 C C . GLU A 1 191 ? 2.993 -10.788 -12.803 1.00 97.94 191 GLU A C 1
ATOM 1433 O O . GLU A 1 191 ? 2.119 -11.426 -12.217 1.00 97.94 191 GLU A O 1
ATOM 1438 N N . ALA A 1 192 ? 4.266 -10.812 -12.399 1.00 98.38 192 ALA A N 1
ATOM 1439 C CA . ALA A 1 192 ? 4.735 -11.561 -11.241 1.00 98.38 192 ALA A CA 1
ATOM 1440 C C . ALA A 1 192 ? 4.609 -10.776 -9.921 1.00 98.38 192 ALA A C 1
ATOM 1442 O O . ALA A 1 192 ? 4.930 -11.333 -8.869 1.00 98.38 192 ALA A O 1
ATOM 1443 N N . LEU A 1 193 ? 4.144 -9.517 -9.932 1.00 98.44 193 LEU A N 1
ATOM 1444 C CA . LEU A 1 193 ? 4.013 -8.709 -8.711 1.00 98.44 193 LEU A CA 1
ATOM 1445 C C . LEU A 1 193 ? 3.072 -9.343 -7.681 1.00 98.44 193 LEU A C 1
ATOM 1447 O O . LEU A 1 193 ? 3.434 -9.412 -6.507 1.00 98.44 193 LEU A O 1
ATOM 1451 N N . LEU A 1 194 ? 1.921 -9.871 -8.108 1.00 98.31 194 LEU A N 1
ATOM 1452 C CA . LEU A 1 194 ? 0.955 -10.502 -7.205 1.00 98.31 194 LEU A CA 1
ATOM 1453 C C . LEU A 1 194 ? 1.540 -11.730 -6.493 1.00 98.31 194 LEU A C 1
ATOM 1455 O O . LEU A 1 194 ? 1.601 -11.710 -5.260 1.00 98.31 194 LEU A O 1
ATOM 1459 N N . PRO A 1 195 ? 2.013 -12.776 -7.206 1.00 98.38 195 PRO A N 1
ATOM 1460 C CA . PRO A 1 195 ? 2.602 -13.933 -6.540 1.00 98.38 195 PRO A CA 1
ATOM 1461 C C . PRO A 1 195 ? 3.863 -13.564 -5.743 1.00 98.38 195 PRO A C 1
ATOM 1463 O O . PRO A 1 195 ? 4.127 -14.172 -4.706 1.00 98.38 195 PRO A O 1
ATOM 1466 N N . THR A 1 196 ? 4.615 -12.539 -6.163 1.00 98.12 196 THR A N 1
ATOM 1467 C CA . THR A 1 196 ? 5.773 -12.044 -5.403 1.00 98.12 196 THR A CA 1
ATOM 1468 C C . THR A 1 196 ? 5.347 -11.435 -4.070 1.00 98.12 196 THR A C 1
ATOM 1470 O O . THR A 1 196 ? 5.839 -11.883 -3.041 1.00 98.12 196 THR A O 1
ATOM 1473 N N . ALA A 1 197 ? 4.408 -10.487 -4.044 1.00 97.69 197 ALA A N 1
ATOM 1474 C CA . ALA A 1 197 ? 3.914 -9.896 -2.796 1.00 97.69 197 ALA A CA 1
ATOM 1475 C C . ALA A 1 197 ? 3.276 -10.955 -1.875 1.00 97.69 197 ALA A C 1
ATOM 1477 O O . ALA A 1 197 ? 3.542 -11.003 -0.675 1.00 97.69 197 ALA A O 1
ATOM 1478 N N . GLN A 1 198 ? 2.501 -11.885 -2.445 1.00 97.75 198 GLN A N 1
ATOM 1479 C CA . GLN A 1 198 ? 1.879 -12.978 -1.690 1.00 97.75 198 GLN A CA 1
ATOM 1480 C C . GLN A 1 198 ? 2.893 -13.936 -1.063 1.00 97.75 198 GLN A C 1
ATOM 1482 O O . GLN A 1 198 ? 2.643 -14.467 0.017 1.00 97.75 198 GLN A O 1
ATOM 1487 N N . SER A 1 199 ? 4.050 -14.143 -1.696 1.00 97.56 199 SER A N 1
ATOM 1488 C CA . SER A 1 199 ? 5.087 -15.035 -1.167 1.00 97.56 199 SER A CA 1
ATOM 1489 C C . SER A 1 199 ? 5.737 -14.543 0.134 1.00 97.56 199 SER A C 1
ATOM 1491 O O . SER A 1 199 ? 6.410 -15.327 0.798 1.00 97.56 199 SER A O 1
ATOM 1493 N N . PHE A 1 200 ? 5.494 -13.291 0.542 1.00 97.31 200 PHE A N 1
ATOM 1494 C CA . PHE A 1 200 ? 5.851 -12.797 1.876 1.00 97.31 200 PHE A CA 1
ATOM 1495 C C . PHE A 1 200 ? 4.860 -13.247 2.959 1.00 97.31 200 PHE A C 1
ATOM 1497 O O . PHE A 1 200 ? 5.153 -13.102 4.136 1.00 97.31 200 PHE A O 1
ATOM 1504 N N . GLY A 1 201 ? 3.702 -13.809 2.601 1.00 96.06 201 GLY A N 1
ATOM 1505 C CA . GLY A 1 201 ? 2.718 -14.313 3.564 1.00 96.06 201 GLY A CA 1
ATOM 1506 C C . GLY A 1 201 ? 1.861 -13.229 4.222 1.00 96.06 201 GLY A C 1
ATOM 1507 O O . GLY A 1 201 ? 1.275 -13.483 5.270 1.00 96.06 201 GLY A O 1
ATOM 1508 N N . GLY A 1 202 ? 1.773 -12.039 3.616 1.00 93.00 202 GLY A N 1
ATOM 1509 C CA . GLY A 1 202 ? 0.984 -10.928 4.154 1.00 93.00 202 GLY A CA 1
ATOM 1510 C C . GLY A 1 202 ? 1.618 -10.295 5.388 1.00 93.00 202 GLY A C 1
ATOM 1511 O O . GLY A 1 202 ? 0.941 -10.116 6.389 1.00 93.00 202 GLY A O 1
ATOM 1512 N N . LEU A 1 203 ? 2.920 -10.005 5.337 1.00 94.06 203 LEU A N 1
ATOM 1513 C CA . LEU A 1 203 ? 3.605 -9.325 6.437 1.00 94.06 203 LEU A CA 1
ATOM 1514 C C . LEU A 1 203 ? 3.147 -7.866 6.566 1.00 94.06 203 LEU A C 1
ATOM 1516 O O . LEU A 1 203 ? 2.869 -7.234 5.534 1.00 94.06 203 LEU A O 1
ATOM 1520 N N . PRO A 1 204 ? 3.117 -7.335 7.803 1.00 95.50 204 PRO A N 1
ATOM 1521 C CA . PRO A 1 204 ? 2.747 -5.956 8.054 1.00 95.50 204 PRO A CA 1
ATOM 1522 C C . PRO A 1 204 ? 3.822 -4.999 7.539 1.00 95.50 204 PRO A C 1
ATOM 1524 O O . PRO A 1 204 ? 5.025 -5.270 7.623 1.00 95.50 204 PRO A O 1
ATOM 1527 N N . ILE A 1 205 ? 3.374 -3.854 7.041 1.00 95.88 205 ILE A N 1
ATOM 1528 C CA . ILE A 1 205 ? 4.221 -2.704 6.726 1.00 95.88 205 ILE A CA 1
ATOM 1529 C C . ILE A 1 205 ? 4.209 -1.745 7.912 1.00 95.88 205 ILE A C 1
ATOM 1531 O O . ILE A 1 205 ? 3.176 -1.559 8.546 1.00 95.88 205 ILE A O 1
ATOM 1535 N N . TYR A 1 206 ? 5.331 -1.099 8.208 1.00 93.12 206 TYR A N 1
ATOM 1536 C CA . TYR A 1 206 ? 5.434 -0.172 9.339 1.00 93.12 206 TYR A CA 1
ATOM 1537 C C . TYR A 1 206 ? 6.004 1.175 8.904 1.00 93.12 206 TYR A C 1
ATOM 1539 O O . TYR A 1 206 ? 6.968 1.258 8.148 1.00 93.12 206 TYR A O 1
ATOM 1547 N N . GLY A 1 207 ? 5.420 2.259 9.398 1.00 91.31 207 GLY A N 1
ATOM 1548 C CA . GLY A 1 207 ? 5.803 3.612 9.019 1.00 91.31 207 GLY A CA 1
ATOM 1549 C C . GLY A 1 207 ? 4.661 4.604 9.189 1.00 91.31 207 GLY A C 1
ATOM 1550 O O . GLY A 1 207 ? 3.518 4.235 9.428 1.00 91.31 207 GLY A O 1
ATOM 1551 N N . TRP A 1 208 ? 4.983 5.888 9.055 1.00 92.56 208 TRP A N 1
ATOM 1552 C CA . TRP A 1 208 ? 4.003 6.979 9.157 1.00 92.56 208 TRP A CA 1
ATOM 1553 C C . TRP A 1 208 ? 3.901 7.811 7.874 1.00 92.56 208 TRP A C 1
ATOM 1555 O O . TRP A 1 208 ? 3.056 8.695 7.776 1.00 92.56 208 TRP A O 1
ATOM 1565 N N . GLU A 1 209 ? 4.742 7.518 6.883 1.00 93.88 209 GLU A N 1
ATOM 1566 C CA . GLU A 1 209 ? 4.858 8.255 5.626 1.00 93.88 209 GLU A CA 1
ATOM 1567 C C . GLU A 1 209 ? 4.877 7.243 4.473 1.00 93.88 209 GLU A C 1
ATOM 1569 O O . GLU A 1 209 ? 5.921 6.675 4.166 1.00 93.88 209 GLU A O 1
ATOM 1574 N N . PHE A 1 210 ? 3.722 6.991 3.851 1.00 95.69 210 PHE A N 1
ATOM 1575 C CA . PHE A 1 210 ? 3.610 6.055 2.718 1.00 95.69 210 PHE A CA 1
ATOM 1576 C C . PHE A 1 210 ? 3.377 6.762 1.384 1.00 95.69 210 PHE A C 1
ATOM 1578 O O . PHE A 1 210 ? 3.807 6.269 0.347 1.00 95.69 210 PHE A O 1
ATOM 1585 N N . VAL A 1 211 ? 2.684 7.901 1.400 1.00 96.75 211 VAL A N 1
ATOM 1586 C CA . VAL A 1 211 ? 2.316 8.656 0.198 1.00 96.75 211 VAL A CA 1
ATOM 1587 C C . VAL A 1 211 ? 3.263 9.844 0.041 1.00 96.75 211 VAL A C 1
ATOM 1589 O O . VAL A 1 211 ? 3.531 10.547 1.011 1.00 96.75 211 VAL A O 1
ATOM 1592 N N . ASP A 1 212 ? 3.776 10.059 -1.171 1.00 95.19 212 ASP A N 1
ATOM 1593 C CA . ASP A 1 212 ? 4.628 11.205 -1.537 1.00 95.19 212 ASP A CA 1
ATOM 1594 C C . ASP A 1 212 ? 5.927 11.363 -0.720 1.00 95.19 212 ASP A C 1
ATOM 1596 O O . ASP A 1 212 ? 6.474 12.454 -0.585 1.00 95.19 212 ASP A O 1
ATOM 1600 N N . CYS A 1 213 ? 6.486 10.247 -0.235 1.00 86.56 213 CYS A N 1
ATOM 1601 C CA . CYS A 1 213 ? 7.746 10.201 0.524 1.00 86.56 213 CYS A CA 1
ATOM 1602 C C . CYS A 1 213 ? 8.962 9.669 -0.271 1.00 86.56 213 CYS A C 1
ATOM 1604 O O . CYS A 1 213 ? 10.086 9.658 0.238 1.00 86.56 213 CYS A O 1
ATOM 1606 N N . HIS A 1 214 ? 8.750 9.250 -1.523 1.00 77.69 214 HIS A N 1
ATOM 1607 C CA . HIS A 1 214 ? 9.647 8.378 -2.294 1.00 77.69 214 HIS A CA 1
ATOM 1608 C C . HIS A 1 214 ? 10.973 8.997 -2.768 1.00 77.69 214 HIS A C 1
ATOM 1610 O O . HIS A 1 214 ? 11.910 8.258 -3.073 1.00 77.69 214 HIS A O 1
ATOM 1616 N N . GLU A 1 215 ? 11.079 10.325 -2.887 1.00 77.88 215 GLU A N 1
ATOM 1617 C CA . GLU A 1 215 ? 12.261 10.960 -3.498 1.00 77.88 215 GLU A CA 1
ATOM 1618 C C . GLU A 1 215 ? 13.557 10.639 -2.741 1.00 77.88 215 GLU A C 1
ATOM 1620 O O . GLU A 1 215 ? 14.613 10.453 -3.352 1.00 77.88 215 GLU A O 1
ATOM 1625 N N . ARG A 1 216 ? 13.473 10.511 -1.410 1.00 75.06 216 ARG A N 1
ATOM 1626 C CA . ARG A 1 216 ? 14.620 10.158 -0.561 1.00 75.06 216 ARG A CA 1
ATOM 1627 C C . ARG A 1 216 ? 15.121 8.741 -0.851 1.00 75.06 216 ARG A C 1
ATOM 1629 O O . ARG A 1 216 ? 16.333 8.522 -0.904 1.00 75.06 216 ARG A O 1
ATOM 1636 N N . ASP A 1 217 ? 14.206 7.809 -1.092 1.00 79.94 217 ASP A N 1
ATOM 1637 C CA . ASP A 1 217 ? 14.520 6.383 -1.189 1.00 79.94 217 ASP A CA 1
ATOM 1638 C C . ASP A 1 217 ? 14.866 5.941 -2.610 1.00 79.94 217 ASP A C 1
ATOM 1640 O O . ASP A 1 217 ? 15.732 5.087 -2.789 1.00 79.94 217 ASP A O 1
ATOM 1644 N N . LEU A 1 218 ? 14.308 6.591 -3.635 1.00 82.94 218 LEU A N 1
ATOM 1645 C CA . LEU A 1 218 ? 14.624 6.283 -5.033 1.00 82.94 218 LEU A CA 1
ATOM 1646 C C . LEU A 1 218 ? 16.122 6.354 -5.349 1.00 82.94 218 LEU A C 1
ATOM 1648 O O . LEU A 1 218 ? 16.643 5.525 -6.097 1.00 82.94 218 LEU A O 1
ATOM 1652 N N . SER A 1 219 ? 16.824 7.334 -4.776 1.00 84.06 219 SER A N 1
ATOM 1653 C CA . SER A 1 219 ? 18.268 7.488 -4.979 1.00 84.06 219 SER A CA 1
ATOM 1654 C C . SER A 1 219 ? 19.054 6.246 -4.533 1.00 84.06 219 SER A C 1
ATOM 1656 O O . SER A 1 219 ? 20.021 5.860 -5.190 1.00 84.06 219 SER A O 1
ATOM 1658 N N . ARG A 1 220 ? 18.587 5.572 -3.473 1.00 84.06 220 ARG A N 1
ATOM 1659 C CA . ARG A 1 220 ? 19.187 4.356 -2.903 1.00 84.06 220 ARG A CA 1
ATOM 1660 C C . ARG A 1 220 ? 18.882 3.096 -3.708 1.00 84.06 220 ARG A C 1
ATOM 1662 O O . ARG A 1 220 ? 19.519 2.073 -3.482 1.00 84.06 220 ARG A O 1
ATOM 1669 N N . LEU A 1 221 ? 17.895 3.158 -4.601 1.00 86.50 221 LEU A N 1
ATOM 1670 C CA . LEU A 1 221 ? 17.405 2.005 -5.353 1.00 86.50 221 LEU A CA 1
ATOM 1671 C C . LEU A 1 221 ? 17.897 1.960 -6.794 1.00 86.50 221 LEU A C 1
ATOM 1673 O O . LEU A 1 221 ? 17.706 0.944 -7.452 1.00 86.50 221 LEU A O 1
ATOM 1677 N N . SER A 1 222 ? 18.511 3.032 -7.296 1.00 84.31 222 SER A N 1
ATOM 1678 C CA . SER A 1 222 ? 18.862 3.166 -8.717 1.00 84.31 222 SER A CA 1
ATOM 1679 C C . SER A 1 222 ? 19.709 2.015 -9.286 1.00 84.31 222 SER A C 1
ATOM 1681 O O . SER A 1 222 ? 19.543 1.664 -10.451 1.00 84.31 222 SER A O 1
ATOM 1683 N N . ASP A 1 223 ? 20.558 1.384 -8.475 1.00 89.19 223 ASP A N 1
ATOM 1684 C CA . ASP A 1 223 ? 21.385 0.224 -8.828 1.00 89.19 223 ASP A CA 1
ATOM 1685 C C . ASP A 1 223 ? 20.804 -1.121 -8.348 1.00 89.19 223 ASP A C 1
ATOM 1687 O O . ASP A 1 223 ? 21.437 -2.163 -8.508 1.00 89.19 223 ASP A O 1
ATOM 1691 N N . ARG A 1 224 ? 19.597 -1.109 -7.768 1.00 92.81 224 ARG A N 1
ATOM 1692 C CA . ARG A 1 224 ? 18.958 -2.248 -7.085 1.00 92.81 224 ARG A CA 1
ATOM 1693 C C . ARG A 1 224 ? 17.596 -2.640 -7.657 1.00 92.81 224 ARG A C 1
ATOM 1695 O O . ARG A 1 224 ? 16.846 -3.363 -7.002 1.00 92.81 224 ARG A O 1
ATOM 1702 N N . LEU A 1 225 ? 17.239 -2.161 -8.845 1.00 96.19 225 LEU A N 1
ATOM 1703 C CA . LEU A 1 225 ? 15.905 -2.375 -9.407 1.00 96.19 225 LEU A CA 1
ATOM 1704 C C . LEU A 1 225 ? 15.723 -3.787 -9.968 1.00 96.19 225 LEU A C 1
ATOM 1706 O O . LEU A 1 225 ? 16.511 -4.261 -10.784 1.00 96.19 225 LEU A O 1
ATOM 1710 N N . SER A 1 226 ? 14.625 -4.418 -9.568 1.00 97.56 226 SER A N 1
ATOM 1711 C CA . SER A 1 226 ? 14.118 -5.673 -10.127 1.00 97.56 226 SER A CA 1
ATOM 1712 C C . SER A 1 226 ? 13.109 -5.452 -11.248 1.00 97.56 226 SER A C 1
ATOM 1714 O O . SER A 1 226 ? 12.948 -6.321 -12.103 1.00 97.56 226 SER A O 1
ATOM 1716 N N . LEU A 1 227 ? 12.419 -4.309 -11.214 1.00 98.00 227 LEU A N 1
ATOM 1717 C CA . LEU A 1 227 ? 11.389 -3.883 -12.155 1.00 98.00 227 LEU A CA 1
ATOM 1718 C C . LEU A 1 227 ? 11.387 -2.351 -12.224 1.00 98.00 227 LEU A C 1
ATOM 1720 O O . LEU A 1 227 ? 11.414 -1.688 -11.188 1.00 98.00 227 LEU A O 1
ATOM 1724 N N . ASP A 1 228 ? 11.301 -1.802 -13.435 1.00 97.25 228 ASP A N 1
ATOM 1725 C CA . ASP A 1 228 ? 11.019 -0.384 -13.691 1.00 97.25 228 ASP A CA 1
ATOM 1726 C C . ASP A 1 228 ? 10.117 -0.285 -14.926 1.00 97.25 228 ASP A C 1
ATOM 1728 O O . ASP A 1 228 ? 10.574 -0.328 -16.068 1.00 97.25 228 ASP A O 1
ATOM 1732 N N . TRP A 1 229 ? 8.808 -0.249 -14.695 1.00 97.94 229 TRP A N 1
ATOM 1733 C CA . TRP A 1 229 ? 7.802 -0.139 -15.744 1.00 97.94 229 TRP A CA 1
ATOM 1734 C C . TRP A 1 229 ? 7.282 1.295 -15.822 1.00 97.94 229 TRP A C 1
ATOM 1736 O O . TRP A 1 229 ? 6.846 1.857 -14.818 1.00 97.94 229 TRP A O 1
ATOM 1746 N N . HIS A 1 230 ? 7.293 1.891 -17.015 1.00 96.69 230 HIS A N 1
ATOM 1747 C CA . HIS A 1 230 ? 6.829 3.260 -17.241 1.00 96.69 230 HIS A CA 1
ATOM 1748 C C . HIS A 1 230 ? 6.119 3.396 -18.609 1.00 96.69 230 HIS A C 1
ATOM 1750 O O . HIS A 1 230 ? 6.770 3.552 -19.643 1.00 96.69 230 HIS A O 1
ATOM 1756 N N . PRO A 1 231 ? 4.775 3.365 -18.669 1.00 94.94 231 PRO A N 1
ATOM 1757 C CA . PRO A 1 231 ? 4.049 3.439 -19.942 1.00 94.94 231 PRO A CA 1
ATOM 1758 C C . PRO A 1 231 ? 4.058 4.846 -20.566 1.00 94.94 231 PRO A C 1
ATOM 1760 O O . PRO A 1 231 ? 3.684 5.003 -21.725 1.00 94.94 231 PRO A O 1
ATOM 1763 N N . GLY A 1 232 ? 4.466 5.877 -19.813 1.00 90.75 232 GLY A N 1
ATOM 1764 C CA . GLY A 1 232 ? 4.454 7.270 -20.254 1.00 90.75 232 GLY A CA 1
ATOM 1765 C C . GLY A 1 232 ? 5.005 8.254 -19.214 1.00 90.75 232 GLY A C 1
ATOM 1766 O O . GLY A 1 232 ? 5.594 7.861 -18.201 1.00 90.75 232 GLY A O 1
ATOM 1767 N N . ASN A 1 233 ? 4.817 9.550 -19.491 1.00 90.56 233 ASN A N 1
ATOM 1768 C CA . ASN A 1 233 ? 5.301 10.665 -18.659 1.00 90.56 233 ASN A CA 1
ATOM 1769 C C . ASN A 1 233 ? 4.224 11.285 -17.750 1.00 90.56 233 ASN A C 1
ATOM 1771 O O . ASN A 1 233 ? 4.547 12.088 -16.879 1.00 90.56 233 ASN A O 1
ATOM 1775 N N . ASP A 1 234 ? 2.958 10.943 -17.956 1.00 93.06 234 ASP A N 1
ATOM 1776 C CA . ASP A 1 234 ? 1.822 11.352 -17.133 1.00 93.06 234 ASP A CA 1
ATOM 1777 C C . ASP A 1 234 ? 1.601 10.381 -15.958 1.00 93.06 234 ASP A C 1
ATOM 1779 O O . ASP A 1 234 ? 2.299 9.374 -15.826 1.00 93.06 234 ASP A O 1
ATOM 1783 N N . GLY A 1 235 ? 0.627 10.676 -15.089 1.00 88.75 235 GLY A N 1
ATOM 1784 C CA . GLY A 1 235 ? 0.261 9.753 -14.010 1.00 88.75 235 GLY A CA 1
ATOM 1785 C C . GLY A 1 235 ? 1.263 9.706 -12.857 1.00 88.75 235 GLY A C 1
ATOM 1786 O O . GLY A 1 235 ? 1.507 8.648 -12.286 1.00 88.75 235 GLY A O 1
ATOM 1787 N N . ARG A 1 236 ? 1.909 10.840 -12.569 1.00 90.88 236 ARG A N 1
ATOM 1788 C CA . ARG A 1 236 ? 2.963 10.971 -11.548 1.00 90.88 236 ARG A CA 1
ATOM 1789 C C . ARG A 1 236 ? 2.690 12.109 -10.566 1.00 90.88 236 ARG A C 1
ATOM 1791 O O . ARG A 1 236 ? 3.623 12.711 -10.050 1.00 90.88 236 ARG A O 1
ATOM 1798 N N . SER A 1 237 ? 1.413 12.426 -10.362 1.00 94.38 237 SER A N 1
ATOM 1799 C CA . SER A 1 237 ? 0.975 13.473 -9.433 1.00 94.38 237 SER A CA 1
ATOM 1800 C C . SER A 1 237 ? 1.165 13.054 -7.981 1.00 94.38 237 SER A C 1
ATOM 1802 O O . SER A 1 237 ? 1.482 13.895 -7.150 1.00 94.38 237 SER A O 1
ATOM 1804 N N . HIS A 1 238 ? 0.994 11.760 -7.712 1.00 95.88 238 HIS A N 1
ATOM 1805 C CA . HIS A 1 238 ? 1.194 11.148 -6.410 1.00 95.88 238 HIS A CA 1
ATOM 1806 C C . HIS A 1 238 ? 1.985 9.852 -6.543 1.00 95.88 238 HIS A C 1
ATOM 1808 O O . HIS A 1 238 ? 2.188 9.309 -7.636 1.00 95.88 238 HIS A O 1
ATOM 1814 N N . SER A 1 239 ? 2.414 9.346 -5.399 1.00 96.81 239 SER A N 1
ATOM 1815 C CA . SER A 1 239 ? 3.170 8.116 -5.268 1.00 96.81 239 SER A CA 1
ATOM 1816 C C . SER A 1 239 ? 2.845 7.401 -3.966 1.00 96.81 239 SER A C 1
ATOM 1818 O O . SER A 1 239 ? 2.491 8.043 -2.981 1.00 96.81 239 SER A O 1
ATOM 1820 N N . ILE A 1 240 ? 3.007 6.083 -3.941 1.00 97.56 240 ILE A N 1
ATOM 1821 C CA . ILE A 1 240 ? 2.987 5.287 -2.714 1.00 97.56 240 ILE A CA 1
ATOM 1822 C C . ILE A 1 240 ? 4.248 4.426 -2.643 1.00 97.56 240 ILE A C 1
ATOM 1824 O O . ILE A 1 240 ? 4.668 3.868 -3.658 1.00 97.56 240 ILE A O 1
ATOM 1828 N N . SER A 1 241 ? 4.843 4.349 -1.456 1.00 96.94 241 SER A N 1
ATOM 1829 C CA . SER A 1 241 ? 5.960 3.471 -1.111 1.00 96.94 241 SER A CA 1
ATOM 1830 C C . SER A 1 241 ? 5.461 2.367 -0.186 1.00 96.94 241 SER A C 1
ATOM 1832 O O . SER A 1 241 ? 4.814 2.642 0.825 1.00 96.94 241 SER A O 1
ATOM 1834 N N . LEU A 1 242 ? 5.744 1.122 -0.546 1.00 96.94 242 LEU A N 1
ATOM 1835 C CA . LEU A 1 242 ? 5.408 -0.080 0.204 1.00 96.94 242 LEU A CA 1
ATOM 1836 C C . LEU A 1 242 ? 6.677 -0.915 0.355 1.00 96.94 242 LEU A C 1
ATOM 1838 O O . LEU A 1 242 ? 7.487 -0.979 -0.567 1.00 96.94 242 LEU A O 1
ATOM 1842 N N . PHE A 1 243 ? 6.834 -1.594 1.485 1.00 95.62 243 PHE A N 1
ATOM 1843 C CA . PHE A 1 243 ? 7.932 -2.536 1.665 1.00 95.62 243 PHE A CA 1
ATOM 1844 C C . PHE A 1 243 ? 7.454 -3.780 2.411 1.00 95.62 243 PHE A C 1
ATOM 1846 O O . PHE A 1 243 ? 6.550 -3.695 3.234 1.00 95.62 243 PHE A O 1
ATOM 1853 N N . GLN A 1 244 ? 8.061 -4.932 2.145 1.00 96.56 244 GLN A N 1
ATOM 1854 C CA . GLN A 1 244 ? 7.856 -6.158 2.913 1.00 96.56 244 GLN A CA 1
ATOM 1855 C C . GLN A 1 244 ? 9.218 -6.759 3.264 1.00 96.56 244 GLN A C 1
ATOM 1857 O O . GLN A 1 244 ? 10.070 -6.914 2.388 1.00 96.56 244 GLN A O 1
ATOM 1862 N N . ASP A 1 245 ? 9.411 -7.107 4.537 1.00 94.94 245 ASP A N 1
ATOM 1863 C CA . ASP A 1 245 ? 10.640 -7.718 5.053 1.00 94.94 245 ASP A CA 1
ATOM 1864 C C . ASP A 1 245 ? 10.370 -9.145 5.551 1.00 94.94 245 ASP A C 1
ATOM 1866 O O . ASP A 1 245 ? 9.902 -9.369 6.670 1.00 94.94 245 ASP A O 1
ATOM 1870 N N . GLY A 1 246 ? 10.692 -10.122 4.703 1.00 95.00 246 GLY A N 1
ATOM 1871 C CA . GLY A 1 246 ? 10.621 -11.553 4.997 1.00 95.00 246 GLY A CA 1
ATOM 1872 C C . GLY A 1 246 ? 11.786 -12.079 5.843 1.00 95.00 246 GLY A C 1
ATOM 1873 O O . GLY A 1 246 ? 11.895 -13.287 6.038 1.00 95.00 246 GLY A O 1
ATOM 1874 N N . GLY A 1 247 ? 12.673 -11.212 6.339 1.00 93.88 247 GLY A N 1
ATOM 1875 C CA . GLY A 1 247 ? 13.870 -11.550 7.110 1.00 93.88 247 GLY A CA 1
ATOM 1876 C C . GLY A 1 247 ? 15.070 -11.910 6.234 1.00 93.88 247 GLY A C 1
ATOM 1877 O O . GLY A 1 247 ? 16.148 -11.355 6.414 1.00 93.88 247 GLY A O 1
ATOM 1878 N N . ASN A 1 248 ? 14.895 -12.821 5.276 1.00 95.44 248 ASN A N 1
ATOM 1879 C CA . ASN A 1 248 ? 15.917 -13.182 4.284 1.00 95.44 248 ASN A CA 1
ATOM 1880 C C . ASN A 1 248 ? 15.536 -12.763 2.859 1.00 95.44 248 ASN A C 1
ATOM 1882 O O . ASN A 1 248 ? 16.137 -13.237 1.895 1.00 95.44 248 ASN A O 1
ATOM 1886 N N . ARG A 1 249 ? 14.513 -11.924 2.727 1.00 96.56 249 ARG A N 1
ATOM 1887 C CA . ARG A 1 249 ? 14.014 -11.429 1.454 1.00 96.56 249 ARG A CA 1
ATOM 1888 C C . ARG A 1 249 ? 13.341 -10.092 1.681 1.00 96.56 249 ARG A C 1
ATOM 1890 O O . ARG A 1 249 ? 12.587 -9.957 2.641 1.00 96.56 249 ARG A O 1
ATOM 1897 N N . ILE A 1 250 ? 13.583 -9.126 0.803 1.00 96.56 250 ILE A N 1
ATOM 1898 C CA . ILE A 1 250 ? 12.975 -7.792 0.878 1.00 96.56 250 ILE A CA 1
ATOM 1899 C C . ILE A 1 250 ? 12.320 -7.466 -0.448 1.00 96.56 250 ILE A C 1
ATOM 1901 O O . ILE A 1 250 ? 12.910 -7.697 -1.504 1.00 96.56 250 ILE A O 1
ATOM 1905 N N . LEU A 1 251 ? 11.127 -6.890 -0.378 1.00 97.50 251 LEU A N 1
ATOM 1906 C CA . LEU A 1 251 ? 10.469 -6.243 -1.499 1.00 97.50 251 LEU A CA 1
ATOM 1907 C C . LEU A 1 251 ? 10.259 -4.774 -1.148 1.00 97.50 251 LEU A C 1
ATOM 1909 O O . LEU A 1 251 ? 9.468 -4.486 -0.262 1.00 97.50 251 LEU A O 1
ATOM 1913 N N . ASP A 1 252 ? 10.922 -3.866 -1.858 1.00 96.75 252 ASP A N 1
ATOM 1914 C CA . ASP A 1 252 ? 10.552 -2.449 -1.893 1.00 96.75 252 ASP A CA 1
ATOM 1915 C C . ASP A 1 252 ? 9.732 -2.196 -3.165 1.00 96.75 252 ASP A C 1
ATOM 1917 O O . ASP A 1 252 ? 10.136 -2.617 -4.252 1.00 96.75 252 ASP A O 1
ATOM 1921 N N . LEU A 1 253 ? 8.601 -1.505 -3.062 1.00 97.31 253 LEU A N 1
ATOM 1922 C CA . LEU A 1 253 ? 7.684 -1.237 -4.167 1.00 97.31 253 LEU A CA 1
ATOM 1923 C C . LEU A 1 253 ? 7.237 0.225 -4.151 1.00 97.31 253 LEU A C 1
ATOM 1925 O O . LEU A 1 253 ? 6.779 0.742 -3.138 1.00 97.31 253 LEU A O 1
ATOM 1929 N N . TYR A 1 254 ? 7.300 0.862 -5.315 1.00 97.56 254 TYR A N 1
ATOM 1930 C CA . TYR A 1 254 ? 6.888 2.242 -5.519 1.00 97.56 254 TYR A CA 1
ATOM 1931 C C . TYR A 1 254 ? 5.951 2.325 -6.716 1.00 97.56 254 TYR A C 1
ATOM 1933 O O . TYR A 1 254 ? 6.241 1.795 -7.791 1.00 97.56 254 TYR A O 1
ATOM 1941 N N . LEU A 1 255 ? 4.837 3.023 -6.541 1.00 97.56 255 LEU A N 1
ATOM 1942 C CA . LEU A 1 255 ? 3.818 3.223 -7.568 1.00 97.56 255 LEU A CA 1
ATOM 1943 C C . LEU A 1 255 ? 3.537 4.711 -7.712 1.00 97.56 255 LEU A C 1
ATOM 1945 O O . LEU A 1 255 ? 3.219 5.356 -6.721 1.00 97.56 255 LEU A O 1
ATOM 1949 N N . TRP A 1 256 ? 3.605 5.234 -8.935 1.00 97.38 256 TRP A N 1
ATOM 1950 C CA . TRP A 1 256 ? 3.200 6.601 -9.272 1.00 97.38 256 TRP A CA 1
ATOM 1951 C C . TRP A 1 256 ? 1.843 6.580 -9.959 1.00 97.38 256 TRP A C 1
ATOM 1953 O O . TRP A 1 256 ? 1.624 5.774 -10.866 1.00 97.38 256 TRP A O 1
ATOM 1963 N N . PHE A 1 257 ? 0.950 7.474 -9.546 1.00 96.62 257 PHE A N 1
ATOM 1964 C CA . PHE A 1 257 ? -0.431 7.504 -10.012 1.00 96.62 257 PHE A CA 1
ATOM 1965 C C . PHE A 1 257 ? -0.997 8.927 -10.101 1.00 96.62 257 PHE A C 1
ATOM 1967 O O . PHE A 1 257 ? -0.422 9.893 -9.591 1.00 96.62 257 PHE A O 1
ATOM 1974 N N . GLY A 1 258 ? -2.132 9.058 -10.793 1.00 95.06 258 GLY A N 1
ATOM 1975 C CA . GLY A 1 258 ? -2.885 10.311 -10.899 1.00 95.06 258 GLY A CA 1
ATOM 1976 C C . GLY A 1 258 ? -4.038 10.422 -9.899 1.00 95.06 258 GLY A C 1
ATOM 1977 O O . GLY A 1 258 ? -4.299 11.510 -9.399 1.00 95.06 258 GLY A O 1
ATOM 1978 N N . ALA A 1 259 ? -4.712 9.309 -9.595 1.00 94.75 259 ALA A N 1
ATOM 1979 C CA . ALA A 1 259 ? -5.814 9.262 -8.631 1.00 94.75 259 ALA A CA 1
ATOM 1980 C C . ALA A 1 259 ? -5.840 7.955 -7.833 1.00 94.75 259 ALA A C 1
ATOM 1982 O O . ALA A 1 259 ? -5.341 6.925 -8.292 1.00 94.75 259 ALA A O 1
ATOM 1983 N N . LEU A 1 260 ? -6.460 8.018 -6.655 1.00 96.38 260 LEU A N 1
ATOM 1984 C CA . LEU A 1 260 ? -6.644 6.902 -5.734 1.00 96.38 260 LEU A CA 1
ATOM 1985 C C . LEU A 1 260 ? -8.129 6.734 -5.390 1.00 96.38 260 LEU A C 1
ATOM 1987 O O . LEU A 1 260 ? -8.806 7.690 -5.021 1.00 96.38 260 LEU A O 1
ATOM 1991 N N . GLU A 1 261 ? -8.608 5.498 -5.466 1.00 96.25 261 GLU A N 1
ATOM 1992 C CA . GLU A 1 261 ? -9.901 5.045 -4.952 1.00 96.25 261 GLU A CA 1
ATOM 1993 C C . GLU A 1 261 ? -9.657 3.977 -3.875 1.00 96.25 261 GLU A C 1
ATOM 1995 O O . GLU A 1 261 ? -8.739 3.164 -4.004 1.00 96.25 261 GLU A O 1
ATOM 2000 N N . THR A 1 262 ? -10.483 3.937 -2.826 1.00 97.19 262 THR A N 1
ATOM 2001 C CA . THR A 1 262 ? -10.480 2.832 -1.857 1.00 97.19 262 THR A CA 1
ATOM 2002 C C . THR A 1 262 ? -11.801 2.069 -1.906 1.00 97.19 262 THR A C 1
ATOM 2004 O O . THR A 1 262 ? -12.871 2.642 -2.127 1.00 97.19 262 THR A O 1
ATOM 2007 N N . ARG A 1 263 ? -11.727 0.747 -1.740 1.00 97.62 263 ARG A N 1
ATOM 2008 C CA . ARG A 1 263 ? -12.876 -0.162 -1.774 1.00 97.62 263 ARG A CA 1
ATOM 2009 C C . ARG A 1 263 ? -12.832 -1.156 -0.630 1.00 97.62 263 ARG A C 1
ATOM 2011 O O . ARG A 1 263 ? -11.759 -1.594 -0.224 1.00 97.62 263 ARG A O 1
ATOM 2018 N N . ASP A 1 264 ? -14.003 -1.527 -0.142 1.00 97.56 264 ASP A N 1
ATOM 2019 C CA . ASP A 1 264 ? -14.158 -2.567 0.871 1.00 97.56 264 ASP A CA 1
ATOM 2020 C C . ASP A 1 264 ? -14.047 -3.988 0.257 1.00 97.56 264 ASP A C 1
ATOM 2022 O O . ASP A 1 264 ? -13.906 -4.127 -0.965 1.00 97.56 264 ASP A O 1
ATOM 2026 N N . PRO A 1 265 ? -14.133 -5.066 1.063 1.00 97.06 265 PRO A N 1
ATOM 2027 C CA . PRO A 1 265 ? -14.036 -6.444 0.567 1.00 97.06 265 PRO A CA 1
ATOM 2028 C C . PRO A 1 265 ? -15.155 -6.848 -0.405 1.00 97.06 265 PRO A C 1
ATOM 2030 O O . PRO A 1 265 ? -15.044 -7.864 -1.085 1.00 97.06 265 PRO A O 1
ATOM 2033 N N . TYR A 1 266 ? -16.235 -6.067 -0.468 1.00 97.06 266 TYR A N 1
ATOM 2034 C CA . TYR A 1 266 ? -17.375 -6.261 -1.362 1.00 97.06 266 TYR A CA 1
ATOM 2035 C C . TYR A 1 266 ? -17.305 -5.328 -2.582 1.00 97.06 266 TYR A C 1
ATOM 2037 O O . TYR A 1 266 ? -18.299 -5.154 -3.288 1.00 97.06 266 TYR A O 1
ATOM 2045 N N . HIS A 1 267 ? -16.139 -4.719 -2.827 1.00 95.19 267 HIS A N 1
ATOM 2046 C CA . HIS A 1 267 ? -15.864 -3.761 -3.899 1.00 95.19 267 HIS A CA 1
ATOM 2047 C C . HIS A 1 267 ? -16.711 -2.483 -3.854 1.00 95.19 267 HIS A C 1
ATOM 2049 O O . HIS A 1 267 ? -16.834 -1.788 -4.867 1.00 95.19 267 HIS A O 1
ATOM 2055 N N . ARG A 1 268 ? -17.277 -2.142 -2.693 1.00 96.75 268 ARG A N 1
ATOM 2056 C CA . ARG A 1 268 ? -18.015 -0.890 -2.509 1.00 96.75 268 ARG A CA 1
ATOM 2057 C C . ARG A 1 268 ? -17.028 0.247 -2.238 1.00 96.75 268 ARG A C 1
ATOM 2059 O O . ARG A 1 268 ? -16.102 0.041 -1.450 1.00 96.75 268 ARG A O 1
ATOM 2066 N N . PRO A 1 269 ? -17.209 1.435 -2.842 1.00 96.25 269 PRO A N 1
ATOM 2067 C CA . PRO A 1 269 ? -16.354 2.584 -2.567 1.00 96.25 269 PRO A CA 1
ATOM 2068 C C . PRO A 1 269 ? -16.361 2.962 -1.084 1.00 96.25 269 PRO A C 1
ATOM 2070 O O . PRO A 1 269 ? -17.420 3.027 -0.455 1.00 96.25 269 PRO A O 1
ATOM 2073 N N . VAL A 1 270 ? -15.182 3.257 -0.546 1.00 96.25 270 VAL A N 1
ATOM 2074 C CA . VAL A 1 270 ? -14.992 3.802 0.799 1.00 96.25 270 VAL A CA 1
ATOM 2075 C C . VAL A 1 270 ? -14.441 5.223 0.647 1.00 96.25 270 VAL A C 1
ATOM 2077 O O . VAL A 1 270 ? -13.470 5.430 -0.073 1.00 96.25 270 VAL A O 1
ATOM 2080 N N . PRO A 1 271 ? -15.026 6.251 1.281 1.00 96.44 271 PRO A N 1
ATOM 2081 C CA . PRO A 1 271 ? -14.417 7.576 1.257 1.00 96.44 271 PRO A CA 1
ATOM 2082 C C . PRO A 1 271 ? -13.042 7.549 1.937 1.00 96.44 271 PRO A C 1
ATOM 2084 O O . PRO A 1 271 ? -12.917 7.044 3.054 1.00 96.44 271 PRO A O 1
ATOM 2087 N N . ILE A 1 272 ? -12.019 8.138 1.308 1.00 96.69 272 ILE A N 1
ATOM 2088 C CA . ILE A 1 272 ? -10.650 8.197 1.857 1.00 96.69 272 ILE A CA 1
ATOM 2089 C C . ILE A 1 272 ? -10.641 8.792 3.273 1.00 96.69 272 ILE A C 1
ATOM 2091 O O . ILE A 1 272 ? -10.017 8.234 4.174 1.00 96.69 272 ILE A O 1
ATOM 2095 N N . ALA A 1 273 ? -11.410 9.857 3.513 1.00 96.88 273 ALA A N 1
ATOM 2096 C CA . ALA A 1 273 ? -11.557 10.445 4.844 1.00 96.88 273 ALA A CA 1
ATOM 2097 C C . ALA A 1 273 ? -12.101 9.448 5.887 1.00 96.88 273 ALA A C 1
ATOM 2099 O O . ALA A 1 273 ? -11.618 9.412 7.019 1.00 96.88 273 ALA A O 1
ATOM 2100 N N . SER A 1 274 ? -13.074 8.610 5.512 1.00 97.06 274 SER A N 1
ATOM 2101 C CA . SER A 1 274 ? -13.638 7.578 6.392 1.00 97.06 274 SER A CA 1
ATOM 2102 C C . SER A 1 274 ? -12.640 6.453 6.665 1.00 97.06 274 SER A C 1
ATOM 2104 O O . SER A 1 274 ? -12.532 6.012 7.809 1.00 97.06 274 SER A O 1
ATOM 2106 N N . PHE A 1 275 ? -11.890 6.027 5.644 1.00 97.69 275 PHE A N 1
ATOM 2107 C CA . PHE A 1 275 ? -10.801 5.058 5.780 1.00 97.69 275 PHE A CA 1
ATOM 2108 C C . PHE A 1 275 ? -9.730 5.561 6.764 1.00 97.69 275 PHE A C 1
ATOM 2110 O O . PHE A 1 275 ? -9.402 4.877 7.734 1.00 97.69 275 PHE A O 1
ATOM 2117 N N . ILE A 1 276 ? -9.272 6.804 6.592 1.00 98.19 276 ILE A N 1
ATOM 2118 C CA . ILE A 1 276 ? -8.290 7.442 7.480 1.00 98.19 276 ILE A CA 1
ATOM 2119 C C . ILE A 1 276 ? -8.820 7.558 8.911 1.00 98.19 276 ILE A C 1
ATOM 2121 O O . ILE A 1 276 ? -8.109 7.248 9.868 1.00 98.19 276 ILE A O 1
ATOM 2125 N N . ALA A 1 277 ? -10.069 7.997 9.078 1.00 97.69 277 ALA A N 1
ATOM 2126 C CA . ALA A 1 277 ? -10.683 8.121 10.395 1.00 97.69 277 ALA A CA 1
ATOM 2127 C C . ALA A 1 277 ? -10.773 6.767 11.119 1.00 97.69 277 ALA A C 1
ATOM 2129 O O . ALA A 1 277 ? -10.577 6.714 12.331 1.00 97.69 277 ALA A O 1
ATOM 2130 N N . ALA A 1 278 ? -11.025 5.672 10.394 1.00 97.62 278 ALA A N 1
ATOM 2131 C CA . ALA A 1 278 ? -11.082 4.333 10.974 1.00 97.62 278 ALA A CA 1
ATOM 2132 C C . ALA A 1 278 ? -9.727 3.854 11.509 1.00 97.62 278 ALA A C 1
ATOM 2134 O O . ALA A 1 278 ? -9.680 3.323 12.620 1.00 97.62 278 ALA A O 1
ATOM 2135 N N . GLY A 1 279 ? -8.641 4.100 10.770 1.00 97.06 279 GLY A N 1
ATOM 2136 C CA . GLY A 1 279 ? -7.283 3.809 11.237 1.00 97.06 279 GLY A CA 1
ATOM 2137 C C . GLY A 1 279 ? -6.885 4.660 12.443 1.00 97.06 279 GLY A C 1
ATOM 2138 O O . GLY A 1 279 ? -6.415 4.137 13.450 1.00 97.06 279 GLY A O 1
ATOM 2139 N N . LYS A 1 280 ? -7.165 5.971 12.406 1.00 97.38 280 LYS A N 1
ATOM 2140 C CA . LYS A 1 280 ? -6.915 6.869 13.550 1.00 97.38 280 LYS A CA 1
ATOM 2141 C C . LYS A 1 280 ? -7.632 6.411 14.817 1.00 97.38 280 LYS A C 1
ATOM 2143 O O . LYS A 1 280 ? -6.998 6.300 15.859 1.00 97.38 280 LYS A O 1
ATOM 2148 N N . ARG A 1 281 ? -8.921 6.064 14.714 1.00 97.44 281 ARG A N 1
ATOM 2149 C CA . ARG A 1 281 ? -9.686 5.523 15.848 1.00 97.44 281 ARG A CA 1
ATOM 2150 C C . ARG A 1 281 ? -9.061 4.257 16.421 1.00 97.44 281 ARG A C 1
ATOM 2152 O O . ARG A 1 281 ? -9.077 4.094 17.636 1.00 97.44 281 ARG A O 1
ATOM 2159 N N . TRP A 1 282 ? -8.533 3.375 15.570 1.00 96.94 282 TRP A N 1
ATOM 2160 C CA . TRP A 1 282 ? -7.844 2.172 16.033 1.00 96.94 282 TRP A CA 1
ATOM 2161 C C . TRP A 1 282 ? -6.616 2.538 16.877 1.00 96.94 282 TRP A C 1
ATOM 2163 O O . TRP A 1 282 ? -6.493 2.068 18.006 1.00 96.94 282 TRP A O 1
ATOM 2173 N N . TRP A 1 283 ? -5.764 3.448 16.393 1.00 95.75 283 TRP A N 1
ATOM 2174 C CA . TRP A 1 283 ? -4.575 3.889 17.134 1.00 95.75 283 TRP A CA 1
ATOM 2175 C C . TRP A 1 283 ? -4.908 4.633 18.429 1.00 95.75 283 TRP A C 1
ATOM 2177 O O . TRP A 1 283 ? -4.283 4.369 19.459 1.00 95.75 283 TRP A O 1
ATOM 2187 N N . ASP A 1 284 ? -5.911 5.513 18.410 1.00 94.81 284 ASP A N 1
ATOM 2188 C CA . ASP A 1 284 ? -6.382 6.223 19.603 1.00 94.81 284 ASP A CA 1
ATOM 2189 C C . ASP A 1 284 ? -6.874 5.234 20.673 1.00 94.81 284 ASP A C 1
ATOM 2191 O O . ASP A 1 284 ? -6.490 5.328 21.842 1.00 94.81 284 ASP A O 1
ATOM 2195 N N . ALA A 1 285 ? -7.671 4.241 20.264 1.00 94.62 285 ALA A N 1
ATOM 2196 C CA . ALA A 1 285 ? -8.178 3.177 21.126 1.00 94.62 285 ALA A CA 1
ATOM 2197 C C . ALA A 1 285 ? -7.039 2.304 21.686 1.00 94.62 285 ALA A C 1
ATOM 2199 O O . ALA A 1 285 ? -7.006 2.010 22.885 1.00 94.62 285 ALA A O 1
ATOM 2200 N N . PHE A 1 286 ? -6.056 1.960 20.851 1.00 94.38 286 PHE A N 1
ATOM 2201 C CA . PHE A 1 286 ? -4.873 1.201 21.253 1.00 94.38 286 PHE A CA 1
ATOM 2202 C C . PHE A 1 286 ? -4.051 1.947 22.310 1.00 94.38 286 PHE A C 1
ATOM 2204 O O . PHE A 1 286 ? -3.642 1.360 23.314 1.00 94.38 286 PHE A O 1
ATOM 2211 N N . CYS A 1 287 ? -3.871 3.261 22.149 1.00 91.69 287 CYS A N 1
ATOM 2212 C CA . CYS A 1 287 ? -3.103 4.089 23.082 1.00 91.69 287 CYS A CA 1
ATOM 2213 C C . CYS A 1 287 ? -3.729 4.173 24.482 1.00 91.69 287 CYS A C 1
ATOM 2215 O O . CYS A 1 287 ? -3.003 4.327 25.467 1.00 91.69 287 CYS A O 1
ATOM 2217 N N . VAL A 1 288 ? -5.055 4.057 24.590 1.00 93.62 288 VAL A N 1
ATOM 2218 C CA . VAL A 1 288 ? -5.770 4.063 25.879 1.00 93.62 288 VAL A CA 1
ATOM 2219 C C . VAL A 1 288 ? -6.066 2.660 26.419 1.00 93.62 288 VAL A C 1
ATOM 2221 O O . VAL A 1 288 ? -6.643 2.540 27.499 1.00 93.62 288 VAL A O 1
ATOM 2224 N N . GLY A 1 289 ? -5.641 1.604 25.716 1.00 92.25 289 GLY A N 1
ATOM 2225 C CA . GLY A 1 289 ? -5.834 0.215 26.133 1.00 92.25 289 GLY A CA 1
ATOM 2226 C C . GLY A 1 289 ? -7.263 -0.305 25.953 1.00 92.25 289 GLY A C 1
ATOM 2227 O O . GLY A 1 289 ? -7.706 -1.126 26.755 1.00 92.25 289 GLY A O 1
ATOM 2228 N N . ASP A 1 290 ? -7.989 0.168 24.935 1.00 93.19 290 ASP A N 1
ATOM 2229 C CA . ASP A 1 290 ? -9.320 -0.340 24.577 1.00 93.19 290 ASP A CA 1
ATOM 2230 C C . ASP A 1 290 ? -9.262 -1.847 24.269 1.00 93.19 290 ASP A C 1
ATOM 2232 O O . ASP A 1 290 ? -8.437 -2.312 23.475 1.00 93.19 290 ASP A O 1
ATOM 2236 N N . GLU A 1 291 ? -10.169 -2.614 24.879 1.00 92.62 291 GLU A N 1
ATOM 2237 C CA . GLU A 1 291 ? -10.283 -4.067 24.716 1.00 92.62 291 GLU A CA 1
ATOM 2238 C C . GLU A 1 291 ? -10.388 -4.503 23.246 1.00 92.62 291 GLU A C 1
ATOM 2240 O O . GLU A 1 291 ? -9.881 -5.567 22.893 1.00 92.62 291 GLU A O 1
ATOM 2245 N N . ARG A 1 292 ? -10.982 -3.673 22.375 1.00 93.75 292 ARG A N 1
ATOM 2246 C CA . ARG A 1 292 ? -11.140 -3.959 20.938 1.00 93.75 292 ARG A CA 1
ATOM 2247 C C . ARG A 1 292 ? -9.817 -4.031 20.175 1.00 93.75 292 ARG A C 1
ATOM 2249 O O . ARG A 1 292 ? -9.800 -4.538 19.066 1.00 93.75 292 ARG A O 1
ATOM 2256 N N . THR A 1 293 ? -8.725 -3.532 20.751 1.00 94.38 293 THR A N 1
ATOM 2257 C CA . THR A 1 293 ? -7.391 -3.509 20.118 1.00 94.38 293 THR A CA 1
ATOM 2258 C C . THR A 1 293 ? -6.465 -4.622 20.617 1.00 94.38 293 THR A C 1
ATOM 2260 O O . THR A 1 293 ? -5.287 -4.679 20.261 1.00 94.38 293 THR A O 1
ATOM 2263 N N . LYS A 1 294 ? -6.975 -5.532 21.456 1.00 93.19 294 LYS A N 1
ATOM 2264 C CA . LYS A 1 294 ? -6.220 -6.694 21.938 1.00 93.19 294 LYS A CA 1
ATOM 2265 C C . LYS A 1 294 ? -6.123 -7.785 20.870 1.00 93.19 294 LYS A C 1
ATOM 2267 O O . LYS A 1 294 ? -6.911 -7.840 19.939 1.00 93.19 294 LYS A O 1
ATOM 2272 N N . GLY A 1 295 ? -5.164 -8.697 21.042 1.00 92.38 295 GLY A N 1
ATOM 2273 C CA . GLY A 1 295 ? -5.007 -9.876 20.175 1.00 92.38 295 GLY A CA 1
ATOM 2274 C C . GLY A 1 295 ? -4.045 -9.693 18.999 1.00 92.38 295 GLY A C 1
ATOM 2275 O O . GLY A 1 295 ? -3.665 -10.678 18.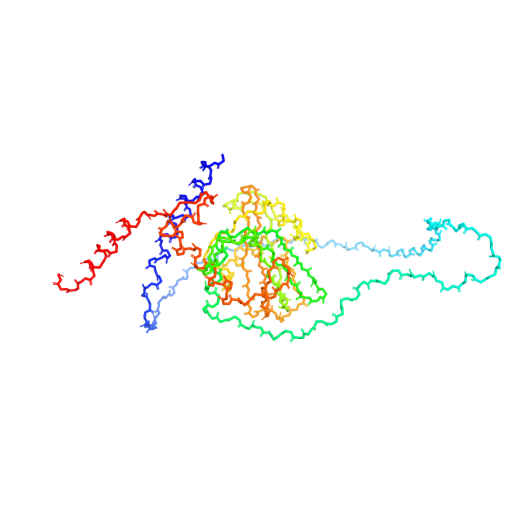379 1.00 92.38 295 GLY A O 1
ATOM 2276 N N . TYR A 1 296 ? -3.560 -8.473 18.764 1.00 91.44 296 TYR A N 1
ATOM 2277 C CA . TYR A 1 296 ? -2.647 -8.148 17.661 1.00 91.44 296 TYR A CA 1
ATOM 2278 C C . TYR A 1 296 ? -1.156 -8.353 17.976 1.00 91.44 296 TY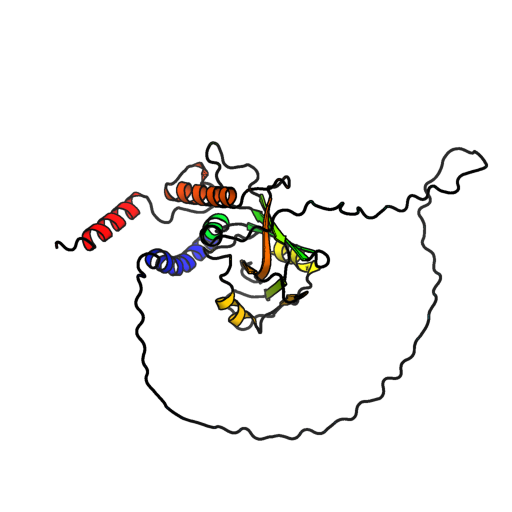R A C 1
ATOM 2280 O O . TYR A 1 296 ? -0.291 -7.985 17.190 1.00 91.44 296 TYR A O 1
ATOM 2288 N N . GLY A 1 297 ? -0.817 -8.901 19.150 1.00 91.19 297 GLY A N 1
ATOM 2289 C CA . GLY A 1 297 ? 0.583 -9.076 19.567 1.00 91.19 297 GLY A CA 1
ATOM 2290 C C . GLY A 1 297 ? 1.342 -7.763 19.804 1.00 91.19 297 GLY A C 1
ATOM 2291 O O . GLY A 1 297 ? 2.559 -7.783 19.968 1.00 91.19 297 GLY A O 1
ATOM 2292 N N . MET A 1 298 ? 0.627 -6.638 19.846 1.00 89.88 298 MET A N 1
ATOM 2293 C CA . MET A 1 298 ? 1.150 -5.313 20.155 1.00 89.88 298 MET A CA 1
ATOM 2294 C C . MET A 1 298 ? 0.778 -4.915 21.584 1.00 89.88 298 MET A C 1
ATOM 2296 O O . MET A 1 298 ? -0.277 -5.292 22.097 1.00 89.88 298 MET A O 1
ATOM 2300 N N . ALA A 1 299 ? 1.638 -4.126 22.221 1.00 86.62 299 ALA A N 1
ATOM 2301 C CA . ALA A 1 299 ? 1.360 -3.507 23.509 1.00 86.62 299 ALA A CA 1
ATOM 2302 C C . ALA A 1 299 ? 1.557 -1.992 23.387 1.00 86.62 299 ALA A C 1
ATOM 2304 O O . ALA A 1 299 ? 2.544 -1.569 22.775 1.00 86.62 299 ALA A O 1
ATOM 2305 N N . PRO A 1 300 ? 0.659 -1.162 23.947 1.00 81.00 300 PRO A N 1
ATOM 2306 C CA . PRO A 1 300 ? 0.855 0.278 23.942 1.00 81.00 300 PRO A CA 1
ATOM 2307 C C . PRO A 1 300 ? 2.191 0.604 24.608 1.00 81.00 300 PRO A C 1
ATOM 2309 O O . PRO A 1 300 ? 2.497 0.117 25.699 1.00 81.00 300 PRO A O 1
ATOM 2312 N N . LEU A 1 301 ? 3.003 1.422 23.931 1.00 66.75 301 LEU A N 1
ATOM 2313 C CA . LEU A 1 301 ? 4.401 1.662 24.301 1.00 66.75 301 LEU A CA 1
ATOM 2314 C C . LEU A 1 301 ? 4.572 2.218 25.725 1.00 66.75 301 LEU A C 1
ATOM 2316 O O . LEU A 1 301 ? 5.675 2.137 26.269 1.00 66.75 301 LEU A O 1
ATOM 2320 N N . ARG A 1 302 ? 3.522 2.783 26.343 1.00 61.72 302 ARG A N 1
ATOM 2321 C CA . ARG A 1 302 ? 3.516 3.263 27.735 1.00 61.72 302 ARG A CA 1
ATOM 2322 C C . ARG A 1 302 ? 2.121 3.144 28.340 1.00 61.72 302 ARG A C 1
ATOM 2324 O O . ARG A 1 302 ? 1.137 3.455 27.678 1.00 61.72 302 ARG A O 1
ATOM 2331 N N . SER A 1 303 ? 2.035 2.771 29.620 1.00 54.28 303 SER A N 1
ATOM 2332 C CA . SER A 1 303 ? 0.782 2.934 30.360 1.00 54.28 303 SER A CA 1
ATOM 2333 C C . SER A 1 303 ? 0.419 4.429 30.426 1.00 54.28 303 SER A C 1
ATOM 2335 O O . SER A 1 303 ? 1.326 5.269 30.537 1.00 54.28 303 SER A O 1
ATOM 2337 N N . PRO A 1 304 ? -0.876 4.793 30.415 1.00 56.09 304 PRO A N 1
ATOM 2338 C CA . PRO A 1 304 ? -1.319 6.187 30.515 1.00 56.09 304 PRO A CA 1
ATOM 2339 C C . PRO A 1 304 ? -0.701 6.948 31.702 1.00 56.09 304 PRO A C 1
ATOM 2341 O O . PRO A 1 304 ? -0.484 8.157 31.636 1.00 56.09 304 PRO A O 1
ATOM 2344 N N . ALA A 1 305 ? -0.348 6.234 32.778 1.00 55.69 305 ALA A N 1
ATOM 2345 C CA . ALA A 1 305 ? 0.293 6.795 33.964 1.00 55.69 305 ALA A CA 1
ATOM 2346 C C . ALA A 1 305 ? 1.694 7.376 33.685 1.00 55.69 305 ALA A C 1
ATOM 2348 O O . ALA A 1 305 ? 2.035 8.438 34.204 1.00 55.69 305 ALA A O 1
ATOM 2349 N N . VAL A 1 306 ? 2.496 6.726 32.835 1.00 53.97 306 VAL A N 1
ATOM 2350 C CA . VAL A 1 306 ? 3.864 7.177 32.517 1.00 53.97 306 VAL A CA 1
ATOM 2351 C C . VAL A 1 306 ? 3.846 8.319 31.501 1.00 53.97 306 VAL A C 1
ATOM 2353 O O . VAL A 1 306 ? 4.634 9.260 31.619 1.00 53.97 306 VAL A O 1
ATOM 2356 N N . LEU A 1 307 ? 2.912 8.282 30.544 1.00 51.31 307 LEU A N 1
ATOM 2357 C CA . LEU A 1 307 ? 2.732 9.360 29.570 1.00 51.31 307 LEU A CA 1
ATOM 2358 C C . LEU A 1 307 ? 2.266 10.651 30.261 1.00 51.31 307 LEU A C 1
ATOM 2360 O O . LEU A 1 307 ? 2.858 11.707 30.045 1.00 51.31 307 LEU A O 1
ATOM 2364 N N . ASN A 1 308 ? 1.303 10.557 31.186 1.00 53.78 308 ASN A N 1
ATOM 2365 C CA . ASN A 1 308 ? 0.853 11.702 31.979 1.00 53.78 308 ASN A CA 1
ATOM 2366 C C . ASN A 1 308 ? 1.969 12.294 32.846 1.00 53.78 308 ASN A C 1
ATOM 2368 O O . ASN A 1 308 ? 2.045 13.511 32.988 1.00 53.78 308 ASN A O 1
ATOM 2372 N N . GLN A 1 309 ? 2.867 11.475 33.399 1.00 54.25 309 GLN A N 1
ATOM 2373 C CA . GLN A 1 309 ? 3.980 11.986 34.198 1.00 54.25 309 GLN A CA 1
ATOM 2374 C C . GLN A 1 309 ? 5.031 12.707 33.345 1.00 54.25 309 GLN A C 1
ATOM 2376 O O . GLN A 1 309 ? 5.531 13.749 33.758 1.00 54.25 309 GLN A O 1
ATOM 2381 N N . GLN A 1 310 ? 5.337 12.215 32.145 1.00 50.28 310 GLN A N 1
ATOM 2382 C CA . GLN A 1 310 ? 6.305 12.863 31.256 1.00 50.28 310 GLN A CA 1
ATOM 2383 C C . GLN A 1 310 ? 5.749 14.106 30.566 1.00 50.28 310 GLN A C 1
ATOM 2385 O O . GLN A 1 310 ? 6.469 15.094 30.472 1.00 50.28 310 GLN A O 1
ATOM 2390 N N . VAL A 1 311 ? 4.475 14.111 30.165 1.00 57.25 311 VAL A N 1
ATOM 2391 C CA . VAL A 1 311 ? 3.806 15.327 29.674 1.00 57.25 311 VAL A CA 1
ATOM 2392 C C . VAL A 1 311 ? 3.745 16.370 30.788 1.00 57.25 311 VAL A C 1
ATOM 2394 O O . VAL A 1 311 ? 4.088 17.525 30.564 1.00 57.25 311 VAL A O 1
ATOM 2397 N N . ARG A 1 312 ? 3.424 15.968 32.025 1.00 50.28 312 ARG A N 1
ATOM 2398 C CA . ARG A 1 312 ? 3.436 16.873 33.183 1.00 50.28 312 ARG A CA 1
ATOM 2399 C C . ARG A 1 312 ? 4.836 17.410 33.487 1.00 50.28 312 ARG A C 1
ATOM 2401 O O . ARG A 1 312 ? 4.963 18.588 33.793 1.00 50.28 312 ARG A O 1
ATOM 2408 N N . LEU A 1 313 ? 5.885 16.595 33.364 1.00 58.12 313 LEU A N 1
ATOM 2409 C CA . LEU A 1 313 ? 7.275 17.041 33.525 1.00 58.12 313 LEU A CA 1
ATOM 2410 C C . LEU A 1 313 ? 7.734 17.960 32.382 1.00 58.12 313 LEU A C 1
ATOM 2412 O O . LEU A 1 313 ? 8.406 18.951 32.648 1.00 58.12 313 LEU A O 1
ATOM 2416 N N . ALA A 1 314 ? 7.333 17.687 31.140 1.00 50.84 314 ALA A N 1
ATOM 2417 C CA . ALA A 1 314 ? 7.631 18.536 29.990 1.00 50.84 314 ALA A CA 1
ATOM 2418 C C . ALA A 1 314 ? 6.894 19.885 30.065 1.00 50.84 314 ALA A C 1
ATOM 2420 O O . ALA A 1 314 ? 7.489 20.921 29.793 1.00 50.84 314 ALA A O 1
ATOM 2421 N N . MET A 1 315 ? 5.635 19.900 30.518 1.00 46.72 315 MET A N 1
ATOM 2422 C CA . MET A 1 315 ? 4.875 21.135 30.750 1.00 46.72 315 MET A CA 1
ATOM 2423 C C . MET A 1 315 ? 5.416 21.942 31.939 1.00 46.72 315 MET A C 1
ATOM 2425 O O . MET A 1 315 ? 5.414 23.165 31.886 1.00 46.72 315 MET A O 1
ATOM 2429 N N . LEU A 1 316 ? 5.916 21.281 32.989 1.00 55.16 316 LEU A N 1
ATOM 2430 C CA . LEU A 1 316 ? 6.583 21.951 34.114 1.00 55.16 316 LEU A CA 1
ATOM 2431 C C . LEU A 1 316 ? 7.965 22.509 33.742 1.00 55.16 316 LEU A C 1
ATOM 2433 O O . LEU A 1 316 ? 8.389 23.497 34.332 1.00 55.16 316 LEU A O 1
ATOM 2437 N N . ALA A 1 317 ? 8.664 21.895 32.785 1.00 54.16 317 ALA A N 1
ATOM 2438 C CA . ALA A 1 317 ? 9.938 22.390 32.260 1.00 54.16 317 ALA A CA 1
ATOM 2439 C C . ALA A 1 317 ? 9.770 23.523 31.228 1.00 54.16 317 ALA A C 1
ATOM 2441 O O . ALA A 1 317 ? 10.717 24.261 30.975 1.00 54.16 317 ALA A O 1
ATOM 2442 N N . ALA A 1 318 ? 8.579 23.659 30.640 1.00 43.38 318 ALA A N 1
ATOM 2443 C CA . ALA A 1 318 ? 8.249 24.673 29.642 1.00 43.38 318 ALA A CA 1
ATOM 2444 C C . ALA A 1 318 ? 7.553 25.919 30.226 1.00 43.38 318 ALA A C 1
ATOM 2446 O O . ALA A 1 318 ? 7.168 26.795 29.456 1.00 43.38 318 ALA A O 1
ATOM 2447 N N . ASP A 1 319 ? 7.372 26.015 31.551 1.00 61.47 319 ASP A N 1
ATOM 2448 C CA . ASP A 1 319 ? 6.850 27.226 32.199 1.00 61.47 319 ASP A CA 1
ATOM 2449 C C . ASP A 1 319 ? 7.976 28.269 32.341 1.00 61.47 319 ASP A C 1
ATOM 2451 O O . ASP A 1 319 ? 8.873 28.084 33.164 1.00 61.47 319 ASP A O 1
ATOM 2455 N N . PRO A 1 320 ? 7.948 29.383 31.585 1.00 46.81 320 PRO A N 1
ATOM 2456 C CA . PRO A 1 320 ? 9.013 30.388 31.588 1.00 46.81 320 PRO A CA 1
ATOM 2457 C C . PRO A 1 320 ? 9.041 31.251 32.863 1.00 46.81 320 PRO A C 1
ATOM 2459 O O . PRO A 1 320 ? 9.774 32.235 32.926 1.00 46.81 320 PRO A O 1
ATOM 2462 N N . ARG A 1 321 ? 8.212 30.936 33.867 1.00 63.59 321 ARG A N 1
ATOM 2463 C CA . ARG A 1 321 ? 8.143 31.639 35.158 1.00 63.59 321 ARG A CA 1
ATOM 2464 C C . ARG A 1 321 ? 8.945 30.964 36.280 1.00 63.59 321 ARG A C 1
ATOM 2466 O O . ARG A 1 321 ? 8.768 31.334 37.442 1.00 63.59 321 ARG A O 1
ATOM 2473 N N . ARG A 1 322 ? 9.813 30.005 35.953 1.00 52.81 322 ARG A N 1
ATOM 2474 C CA . ARG A 1 322 ? 10.823 29.437 36.859 1.00 52.81 322 ARG A CA 1
ATOM 2475 C C . ARG A 1 322 ? 12.235 29.715 36.377 1.00 52.81 322 ARG A C 1
ATOM 2477 O O . ARG A 1 322 ? 12.445 29.697 35.148 1.00 52.81 322 ARG A O 1
#